Protein AF-I3TCR1-F1 (afdb_monomer_lite)

pLDDT: mean 87.8, std 12.51, range [44.31, 98.62]

Radius of gyration: 22.0 Å; chains: 1; bounding box: 57×37×64 Å

Structure (mmCIF, N/CA/C/O backbone):
data_AF-I3TCR1-F1
#
_entry.id   AF-I3TCR1-F1
#
loop_
_atom_site.group_PDB
_atom_site.id
_atom_site.type_symbol
_atom_site.label_atom_id
_atom_site.label_alt_id
_atom_site.label_comp_id
_atom_site.label_asym_id
_atom_site.label_entity_id
_atom_site.label_seq_id
_atom_site.pdbx_PDB_ins_code
_atom_site.Cartn_x
_atom_site.Cartn_y
_atom_site.Cartn_z
_atom_site.occupancy
_atom_site.B_iso_or_equiv
_atom_site.auth_seq_id
_atom_site.auth_comp_id
_atom_site.auth_asym_id
_atom_site.auth_atom_id
_atom_site.pdbx_PDB_model_num
ATOM 1 N N . MET A 1 1 ? 14.067 -5.800 -8.480 1.00 47.31 1 MET A N 1
ATOM 2 C CA . MET A 1 1 ? 13.156 -6.930 -8.171 1.00 47.31 1 MET A CA 1
ATOM 3 C C . MET A 1 1 ? 11.778 -6.572 -8.683 1.00 47.31 1 MET A C 1
ATOM 5 O O . MET A 1 1 ? 11.445 -5.397 -8.596 1.00 47.31 1 MET A O 1
ATOM 9 N N . PRO A 1 2 ? 10.993 -7.533 -9.181 1.00 56.38 2 PRO A N 1
ATOM 10 C CA . PRO A 1 2 ? 9.673 -7.235 -9.704 1.00 56.38 2 PRO A CA 1
ATOM 11 C C . PRO A 1 2 ? 8.694 -6.816 -8.597 1.00 56.38 2 PRO A C 1
ATOM 13 O O . PRO A 1 2 ? 8.803 -7.290 -7.465 1.00 56.38 2 PRO A O 1
ATOM 16 N N . PHE A 1 3 ? 7.724 -5.957 -8.927 1.00 67.19 3 PHE A N 1
ATOM 17 C CA . PHE A 1 3 ? 6.628 -5.531 -8.035 1.00 67.19 3 PHE A CA 1
ATOM 18 C C . PHE A 1 3 ? 7.055 -4.728 -6.790 1.00 67.19 3 PHE A C 1
ATOM 20 O O . PHE A 1 3 ? 6.602 -4.998 -5.673 1.00 67.19 3 PHE A O 1
ATOM 27 N N . THR A 1 4 ? 7.915 -3.721 -6.949 1.00 80.25 4 THR A N 1
ATOM 28 C CA . THR A 1 4 ? 8.381 -2.940 -5.791 1.00 80.25 4 THR A CA 1
ATOM 29 C C . THR A 1 4 ? 7.346 -1.930 -5.285 1.00 80.25 4 THR A C 1
ATOM 31 O O . THR A 1 4 ? 6.491 -1.424 -6.023 1.00 80.25 4 THR A O 1
ATOM 34 N N . THR A 1 5 ? 7.477 -1.548 -4.012 1.00 88.31 5 THR A N 1
ATOM 35 C CA . THR A 1 5 ? 6.725 -0.427 -3.429 1.00 88.31 5 THR A CA 1
ATOM 36 C C . THR A 1 5 ? 7.008 0.892 -4.162 1.00 88.31 5 THR A C 1
ATOM 38 O O . THR A 1 5 ? 6.125 1.749 -4.212 1.00 88.31 5 THR A O 1
ATOM 41 N N . TYR A 1 6 ? 8.177 1.042 -4.803 1.00 90.50 6 TYR A N 1
ATOM 42 C CA . TYR A 1 6 ? 8.519 2.213 -5.620 1.00 90.50 6 TYR A CA 1
ATOM 43 C C . TYR A 1 6 ? 7.604 2.346 -6.845 1.00 90.50 6 TYR A C 1
ATOM 45 O O . TYR A 1 6 ? 7.076 3.430 -7.115 1.00 90.50 6 TYR A O 1
ATOM 53 N N . HIS A 1 7 ? 7.323 1.244 -7.547 1.00 93.75 7 HIS A N 1
ATOM 54 C CA . HIS A 1 7 ? 6.389 1.241 -8.679 1.00 93.75 7 HIS A CA 1
ATOM 55 C C . HIS A 1 7 ? 4.969 1.607 -8.234 1.00 93.75 7 HIS A C 1
ATOM 57 O O . HIS A 1 7 ? 4.302 2.424 -8.869 1.00 93.75 7 HIS A O 1
ATOM 63 N N . LEU A 1 8 ? 4.511 1.074 -7.098 1.00 94.19 8 LEU A N 1
ATOM 64 C CA . LEU A 1 8 ? 3.196 1.424 -6.558 1.00 94.19 8 LEU A CA 1
ATOM 65 C C . LEU A 1 8 ? 3.120 2.910 -6.160 1.00 94.19 8 LEU A C 1
ATOM 67 O O . LEU A 1 8 ? 2.140 3.590 -6.474 1.00 94.19 8 LEU A O 1
ATOM 71 N N . ALA A 1 9 ? 4.155 3.424 -5.494 1.00 95.38 9 ALA A N 1
ATOM 72 C CA . ALA A 1 9 ? 4.222 4.812 -5.054 1.00 95.38 9 ALA A CA 1
ATOM 73 C C . ALA A 1 9 ? 4.275 5.799 -6.227 1.00 95.38 9 ALA A C 1
ATOM 75 O O . ALA A 1 9 ? 3.519 6.772 -6.230 1.00 95.38 9 ALA A O 1
ATOM 76 N N . SER A 1 10 ? 5.079 5.529 -7.260 1.00 96.56 10 SER A N 1
ATOM 77 C CA . SER A 1 10 ? 5.086 6.342 -8.486 1.00 96.56 10 SER A CA 1
ATOM 78 C C . SER A 1 10 ? 3.707 6.352 -9.159 1.00 96.56 10 SER A C 1
ATOM 80 O O . SER A 1 10 ? 3.205 7.413 -9.547 1.00 96.56 10 SER A O 1
ATOM 82 N N . GLY A 1 11 ? 3.034 5.196 -9.192 1.00 96.75 11 GLY A N 1
ATOM 83 C CA . GLY A 1 11 ? 1.661 5.065 -9.664 1.00 96.75 11 GLY A CA 1
ATOM 84 C C . GLY A 1 11 ? 0.676 5.941 -8.883 1.00 96.75 11 GLY A C 1
ATOM 85 O O . GLY A 1 11 ? -0.189 6.573 -9.488 1.00 96.75 11 GLY A O 1
ATOM 86 N N . PHE A 1 12 ? 0.816 6.061 -7.560 1.00 97.44 12 PHE A N 1
ATOM 87 C CA . PHE A 1 12 ? 0.016 7.008 -6.775 1.00 97.44 12 PHE A CA 1
ATOM 88 C C . PHE A 1 12 ? 0.375 8.465 -7.068 1.00 97.44 12 PHE A C 1
ATOM 90 O O . PHE A 1 12 ? -0.529 9.281 -7.269 1.00 97.44 12 PHE A O 1
ATOM 97 N N . LEU A 1 13 ? 1.669 8.786 -7.126 1.00 97.50 13 LEU A N 1
ATOM 98 C CA . LEU A 1 13 ? 2.169 10.142 -7.341 1.00 97.50 13 LEU A CA 1
ATOM 99 C C . LEU A 1 13 ? 1.651 10.737 -8.659 1.00 97.50 13 LEU A C 1
ATOM 101 O O . LEU A 1 13 ? 1.180 11.873 -8.686 1.00 97.50 13 LEU A O 1
ATOM 105 N N . VAL A 1 14 ? 1.675 9.949 -9.736 1.00 97.69 14 VAL A N 1
ATOM 106 C CA . VAL A 1 14 ? 1.203 10.361 -11.069 1.00 97.69 14 VAL A CA 1
ATOM 107 C C . VAL A 1 14 ? -0.296 10.109 -11.244 1.00 97.69 14 VAL A C 1
ATOM 109 O O . VAL A 1 14 ? -1.025 10.935 -11.802 1.00 97.69 14 VAL A O 1
ATOM 112 N N . GLY A 1 15 ? -0.792 8.974 -10.756 1.00 96.94 15 GLY A N 1
ATOM 113 C CA . GLY A 1 15 ? -2.164 8.535 -10.979 1.00 96.94 15 GLY A CA 1
ATOM 114 C C . GLY A 1 15 ? -3.205 9.353 -10.221 1.00 96.94 15 GLY A C 1
ATOM 115 O O . GLY A 1 15 ? -4.277 9.615 -10.767 1.00 96.94 15 GLY A O 1
ATOM 116 N N . LEU A 1 16 ? -2.922 9.810 -8.995 1.00 96.94 16 LEU A N 1
ATOM 117 C CA . LEU A 1 16 ? -3.894 10.573 -8.200 1.00 96.94 16 LEU A CA 1
ATOM 118 C C . LEU A 1 16 ? -4.256 11.932 -8.828 1.00 96.94 16 LEU A C 1
ATOM 120 O O . LEU A 1 16 ? -5.456 12.217 -8.930 1.00 96.94 16 LEU A O 1
ATOM 124 N N . PRO A 1 17 ? -3.304 12.755 -9.315 1.00 97.06 17 PRO A N 1
ATOM 125 C CA . PRO A 1 17 ? -3.624 13.946 -10.106 1.00 97.06 17 PRO A CA 1
ATOM 126 C C . PRO A 1 17 ? -4.416 13.632 -11.384 1.00 97.06 17 PRO A C 1
ATOM 128 O O . PRO A 1 17 ? -5.318 14.383 -11.764 1.00 97.06 17 PRO A O 1
ATOM 131 N N . LEU A 1 18 ? -4.122 12.500 -12.033 1.00 96.69 18 LEU A N 1
ATOM 132 C CA . LEU A 1 18 ? -4.739 12.098 -13.299 1.00 96.69 18 LEU A CA 1
ATOM 133 C C . LEU A 1 18 ? -6.050 11.318 -13.151 1.00 96.69 18 LEU A C 1
ATOM 135 O O . LEU A 1 18 ? -6.713 11.076 -14.159 1.00 96.69 18 LEU A O 1
ATOM 139 N N . ARG A 1 19 ? -6.488 10.976 -11.934 1.00 94.31 19 ARG A N 1
ATOM 140 C CA . ARG A 1 19 ? -7.614 10.057 -11.651 1.00 94.31 19 ARG A CA 1
ATOM 141 C C . ARG A 1 19 ? -8.957 10.397 -12.309 1.00 94.31 19 ARG A C 1
ATOM 143 O O . ARG A 1 19 ? -9.861 9.575 -12.335 1.00 94.31 19 ARG A O 1
ATOM 150 N N . ARG A 1 20 ? -9.134 11.624 -12.813 1.00 93.75 20 ARG A N 1
ATOM 151 C CA . ARG A 1 20 ? -10.327 12.014 -13.593 1.00 93.75 20 ARG A CA 1
ATOM 152 C C . ARG A 1 20 ? -10.286 11.499 -15.039 1.00 93.75 20 ARG A C 1
ATOM 154 O O . ARG A 1 20 ? -11.343 11.292 -15.637 1.00 93.75 20 ARG A O 1
ATOM 161 N N . ARG A 1 21 ? -9.080 11.321 -15.584 1.00 96.06 21 ARG A N 1
ATOM 162 C CA . ARG A 1 21 ? -8.775 10.964 -16.978 1.00 96.06 21 ARG A CA 1
ATOM 163 C C . ARG A 1 21 ? -8.323 9.513 -17.144 1.00 96.06 21 ARG A C 1
ATOM 165 O O . ARG A 1 21 ? -8.406 8.989 -18.246 1.00 96.06 21 ARG A O 1
ATOM 172 N N . VAL A 1 22 ? -7.868 8.870 -16.072 1.00 97.06 22 VAL A N 1
ATOM 173 C CA . VAL A 1 22 ? -7.401 7.477 -16.087 1.00 97.06 22 VAL A CA 1
ATOM 174 C C . VAL A 1 22 ? -8.190 6.631 -15.100 1.00 97.06 22 VAL A C 1
ATOM 176 O O . VAL A 1 22 ? -8.650 7.134 -14.074 1.00 97.06 22 VAL A O 1
ATOM 179 N N . HIS A 1 23 ? -8.319 5.339 -15.389 1.00 96.50 23 HIS A N 1
ATOM 180 C CA . HIS A 1 23 ? -8.780 4.367 -14.408 1.00 96.50 23 HIS A CA 1
ATOM 181 C C . HIS A 1 23 ? -7.607 4.035 -13.478 1.00 96.50 23 HIS A C 1
ATOM 183 O O . HIS A 1 23 ? -6.664 3.346 -13.873 1.00 96.50 23 HIS A O 1
ATOM 189 N N . LEU A 1 24 ? -7.640 4.579 -12.258 1.00 96.19 24 LEU A N 1
ATOM 190 C CA . LEU A 1 24 ? -6.516 4.513 -11.322 1.00 96.19 24 LEU A CA 1
ATOM 191 C C . LEU A 1 24 ? -6.079 3.071 -10.998 1.00 96.19 24 LEU A C 1
ATOM 193 O O . LEU A 1 24 ? -4.880 2.824 -11.071 1.00 96.19 24 LEU A O 1
ATOM 197 N N . PRO A 1 25 ? -6.972 2.095 -10.728 1.00 95.19 25 PRO A N 1
ATOM 198 C CA . PRO A 1 25 ? -6.544 0.712 -10.517 1.00 95.19 25 PRO A CA 1
ATOM 199 C C . PRO A 1 25 ? -5.776 0.122 -11.702 1.00 95.19 25 PRO A C 1
ATOM 201 O O . PRO A 1 25 ? -4.768 -0.543 -11.492 1.00 95.19 25 PRO A O 1
ATOM 204 N N . THR A 1 26 ? -6.203 0.392 -12.942 1.00 96.25 26 THR A N 1
ATOM 205 C CA . THR A 1 26 ? -5.481 -0.086 -14.133 1.00 96.25 26 THR A CA 1
ATOM 206 C C . THR A 1 26 ? -4.097 0.533 -14.225 1.00 96.25 26 THR A C 1
ATOM 208 O O . THR A 1 26 ? -3.155 -0.177 -14.551 1.00 96.25 26 THR A O 1
ATOM 211 N N . LEU A 1 27 ? -3.965 1.825 -13.906 1.00 97.75 27 LEU A N 1
ATOM 212 C CA . LEU A 1 27 ? -2.662 2.484 -13.853 1.00 97.75 27 LEU A CA 1
ATOM 213 C C . LEU A 1 27 ? -1.754 1.820 -12.820 1.00 97.75 27 LEU A C 1
ATOM 215 O O . LEU A 1 27 ? -0.650 1.427 -13.170 1.00 97.75 27 LEU A O 1
ATOM 219 N N . LEU A 1 28 ? -2.230 1.622 -11.587 1.00 96.12 28 LEU A N 1
ATOM 220 C CA . LEU A 1 28 ? -1.431 0.996 -10.528 1.00 96.12 28 LEU A CA 1
ATOM 221 C C . LEU A 1 28 ? -0.995 -0.426 -10.905 1.00 96.12 28 LEU A C 1
ATOM 223 O O . LEU A 1 28 ? 0.173 -0.765 -10.742 1.00 96.12 28 LEU A O 1
ATOM 227 N N . VAL A 1 29 ? -1.906 -1.241 -11.449 1.00 95.38 29 VAL A N 1
ATOM 228 C CA . VAL A 1 29 ? -1.586 -2.594 -11.939 1.00 95.38 29 VAL A CA 1
ATOM 229 C C . VAL A 1 29 ? -0.557 -2.529 -13.067 1.00 95.38 29 VAL A C 1
ATOM 231 O O . VAL A 1 29 ? 0.425 -3.262 -13.028 1.00 95.38 29 VAL A O 1
ATOM 234 N N . ALA A 1 30 ? -0.738 -1.639 -14.046 1.00 96.75 30 ALA A N 1
ATOM 235 C CA . ALA A 1 30 ? 0.163 -1.532 -15.188 1.00 96.75 30 ALA A CA 1
ATOM 236 C C . ALA A 1 30 ? 1.556 -1.000 -14.824 1.00 96.75 30 ALA A C 1
ATOM 238 O O . ALA A 1 30 ? 2.536 -1.424 -15.428 1.00 96.75 30 ALA A O 1
ATOM 239 N N . THR A 1 31 ? 1.658 -0.119 -13.825 1.00 96.62 31 THR A N 1
ATOM 240 C CA . THR A 1 31 ? 2.948 0.365 -13.313 1.00 96.62 31 THR A CA 1
ATOM 241 C C . THR A 1 31 ? 3.685 -0.690 -12.504 1.00 96.62 31 THR A C 1
ATOM 243 O O . THR A 1 31 ? 4.904 -0.651 -12.439 1.00 96.62 31 THR A O 1
ATOM 246 N N . THR A 1 32 ? 2.981 -1.629 -11.874 1.00 92.69 32 THR A N 1
ATOM 247 C CA . THR A 1 32 ? 3.606 -2.557 -10.921 1.00 92.69 32 THR A CA 1
ATOM 248 C C . THR A 1 32 ? 3.914 -3.921 -11.507 1.00 92.69 32 THR A C 1
ATOM 250 O O . THR A 1 32 ? 4.911 -4.507 -11.108 1.00 92.69 32 THR A O 1
ATOM 253 N N . ILE A 1 33 ? 3.058 -4.445 -12.394 1.00 91.00 33 ILE A N 1
ATOM 254 C CA . ILE A 1 33 ? 3.036 -5.881 -12.695 1.00 91.00 33 ILE A CA 1
ATOM 255 C C . ILE A 1 33 ? 3.529 -6.277 -14.093 1.00 91.00 33 ILE A C 1
ATOM 257 O O . ILE A 1 33 ? 4.451 -7.083 -14.191 1.00 91.00 33 ILE A O 1
ATOM 261 N N . PRO A 1 34 ? 2.893 -5.823 -15.188 1.00 92.12 34 PRO A N 1
ATOM 262 C CA . PRO A 1 34 ? 2.984 -6.511 -16.474 1.00 92.12 34 PRO A CA 1
ATOM 263 C C . PRO A 1 34 ? 4.362 -6.425 -17.130 1.00 92.12 34 PRO A C 1
ATOM 265 O O . PRO A 1 34 ? 4.763 -7.375 -17.797 1.00 92.12 34 PRO A O 1
ATOM 268 N N . VAL A 1 35 ? 5.074 -5.310 -16.952 1.00 91.31 35 VAL A N 1
ATOM 269 C CA . VAL A 1 35 ? 6.391 -5.082 -17.571 1.00 91.31 35 VAL A CA 1
ATOM 270 C C . VAL A 1 35 ? 7.452 -6.019 -16.980 1.00 91.31 35 VAL A C 1
ATOM 272 O O . VAL A 1 35 ? 8.316 -6.514 -17.697 1.00 91.31 35 VAL A O 1
ATOM 275 N N . ASP A 1 36 ? 7.297 -6.371 -15.707 1.00 92.19 36 ASP A N 1
ATOM 276 C CA . ASP A 1 36 ? 8.209 -7.223 -14.948 1.00 92.19 36 ASP A CA 1
ATOM 277 C C . ASP A 1 36 ? 7.921 -8.728 -15.048 1.00 92.19 36 ASP A C 1
ATOM 279 O O . ASP A 1 36 ? 8.662 -9.545 -14.496 1.00 92.19 36 ASP A O 1
ATOM 283 N N . LEU A 1 37 ? 6.862 -9.141 -15.755 1.00 87.56 37 LEU A N 1
ATOM 284 C CA . LEU A 1 37 ? 6.537 -10.565 -15.901 1.00 87.56 37 LEU A CA 1
ATOM 285 C C . LEU A 1 37 ? 7.679 -11.356 -16.560 1.00 87.56 37 LEU A C 1
ATOM 287 O O . LEU A 1 37 ? 7.891 -12.515 -16.207 1.00 87.56 37 LEU A O 1
ATOM 291 N N . GLY A 1 38 ? 8.436 -10.731 -17.470 1.00 85.19 38 GLY A N 1
ATOM 292 C CA . GLY A 1 38 ? 9.6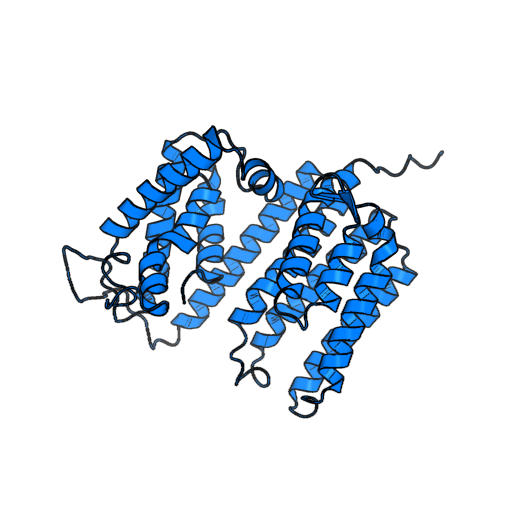44 -11.321 -18.055 1.00 85.19 38 GLY A CA 1
ATOM 293 C C . GLY A 1 38 ? 10.722 -11.587 -17.000 1.00 85.19 38 GLY A C 1
ATOM 294 O O . GLY A 1 38 ? 11.193 -12.717 -16.877 1.00 85.19 38 GLY A O 1
ATOM 295 N N . SER A 1 39 ? 11.030 -10.584 -16.174 1.00 85.00 39 SER A N 1
ATOM 296 C CA . SER A 1 39 ? 11.969 -10.679 -15.049 1.00 85.00 39 SER A CA 1
ATOM 297 C C . SER A 1 39 ? 11.574 -11.781 -14.059 1.00 85.00 39 SER A C 1
ATOM 299 O O . SER A 1 39 ? 12.424 -12.534 -13.587 1.00 85.00 39 SER A O 1
ATOM 301 N N . VAL A 1 40 ? 10.276 -11.926 -13.765 1.00 85.19 40 VAL A N 1
ATOM 302 C CA . VAL A 1 40 ? 9.755 -13.001 -12.902 1.00 85.19 40 VAL A CA 1
ATOM 303 C C . VAL A 1 40 ? 10.000 -14.376 -13.518 1.00 85.19 40 VAL A C 1
ATOM 305 O O . VAL A 1 40 ? 10.491 -15.272 -12.833 1.00 85.19 40 VAL A O 1
ATOM 308 N N . LEU A 1 41 ? 9.671 -14.560 -14.800 1.00 84.88 41 LEU A N 1
ATOM 309 C CA . LEU A 1 41 ? 9.871 -15.836 -15.490 1.00 84.88 41 LEU A CA 1
ATOM 310 C C . LEU A 1 41 ? 11.352 -16.220 -15.554 1.00 84.88 41 LEU A C 1
ATOM 312 O O . LEU A 1 41 ? 11.669 -17.394 -15.384 1.00 84.88 41 LEU A O 1
ATOM 316 N N . LEU A 1 42 ? 12.243 -15.244 -15.741 1.00 86.19 42 LEU A N 1
ATOM 317 C CA . LEU A 1 42 ? 13.690 -15.450 -15.706 1.00 86.19 42 LEU A CA 1
ATOM 318 C C . LEU A 1 42 ? 14.152 -15.961 -14.334 1.00 86.19 42 LEU A C 1
ATOM 320 O O . LEU A 1 42 ? 14.826 -16.983 -14.254 1.00 86.19 42 LEU A O 1
ATOM 324 N N . VAL A 1 43 ? 13.743 -15.300 -13.244 1.00 83.88 43 VAL A N 1
ATOM 325 C CA . VAL A 1 43 ? 14.108 -15.705 -11.870 1.00 83.88 43 VAL A CA 1
ATOM 326 C C . VAL A 1 43 ? 13.560 -17.091 -11.516 1.00 83.88 43 VAL A C 1
ATOM 328 O O . VAL A 1 43 ? 14.208 -17.847 -10.796 1.00 83.88 43 VAL A O 1
ATOM 331 N N . LEU A 1 44 ? 12.389 -17.456 -12.042 1.00 87.12 44 LEU A N 1
ATOM 332 C CA . LEU A 1 44 ? 11.801 -18.787 -11.864 1.00 87.12 44 LEU A CA 1
ATOM 333 C C . LEU A 1 44 ? 12.429 -19.865 -12.771 1.00 87.12 44 LEU A C 1
ATOM 335 O O . LEU A 1 44 ? 11.979 -21.010 -12.736 1.00 87.12 44 LEU A O 1
ATOM 339 N N . GLY A 1 45 ? 13.444 -19.524 -13.575 1.00 84.69 45 GLY A N 1
ATOM 340 C CA . GLY A 1 45 ? 14.117 -20.448 -14.494 1.00 84.69 45 GLY A CA 1
ATOM 341 C C . GLY A 1 45 ? 13.266 -20.853 -15.701 1.00 84.69 45 GLY A C 1
ATOM 342 O O . GLY A 1 45 ? 13.498 -21.897 -16.302 1.00 84.69 45 GLY A O 1
ATOM 343 N N . GLY A 1 46 ? 12.239 -20.067 -16.030 1.00 84.88 46 GLY A N 1
ATOM 344 C CA . GLY A 1 46 ? 11.312 -20.343 -17.127 1.00 84.88 46 GLY A CA 1
ATOM 345 C C . GLY A 1 46 ? 11.795 -19.861 -18.497 1.00 84.88 46 GLY A C 1
ATOM 346 O O . GLY A 1 46 ? 11.275 -20.328 -19.509 1.00 84.88 46 GLY A O 1
ATOM 347 N N . ILE A 1 47 ? 12.755 -18.933 -18.542 1.00 83.88 47 ILE A N 1
ATOM 348 C CA . ILE A 1 47 ? 13.347 -18.386 -19.771 1.00 83.88 47 ILE A CA 1
ATOM 349 C C . ILE A 1 47 ? 14.829 -18.061 -19.551 1.00 83.88 47 ILE A C 1
ATOM 351 O O . ILE A 1 47 ? 15.194 -17.634 -18.463 1.00 83.88 47 ILE A O 1
ATOM 355 N N . ASP A 1 48 ? 15.644 -18.170 -20.603 1.00 81.94 48 ASP A N 1
ATOM 356 C CA . ASP A 1 48 ? 17.020 -17.657 -20.641 1.00 81.94 48 ASP A CA 1
ATOM 357 C C . ASP A 1 48 ? 17.041 -16.352 -21.454 1.00 81.94 48 ASP A C 1
ATOM 359 O O . ASP A 1 48 ? 17.219 -16.351 -22.674 1.00 81.94 48 ASP A O 1
ATOM 363 N N . ALA A 1 49 ? 16.778 -15.226 -20.790 1.00 80.44 49 ALA A N 1
ATOM 364 C CA . ALA A 1 49 ? 16.683 -13.903 -21.413 1.00 80.44 49 ALA A CA 1
ATOM 365 C C . ALA A 1 49 ? 17.346 -12.816 -20.549 1.00 80.44 49 ALA A C 1
ATOM 367 O O . ALA A 1 49 ? 17.691 -13.050 -19.392 1.00 80.44 49 ALA A O 1
ATOM 368 N N . ARG A 1 50 ? 17.523 -11.606 -21.104 1.00 83.94 50 ARG A N 1
ATOM 369 C CA . ARG A 1 50 ? 17.944 -10.440 -20.305 1.00 83.94 50 ARG A CA 1
ATOM 370 C C . ARG A 1 50 ? 16.823 -10.061 -19.326 1.00 83.94 50 ARG A C 1
ATOM 372 O O . ARG A 1 50 ? 15.673 -10.047 -19.771 1.00 83.94 50 ARG A O 1
ATOM 379 N N . PRO A 1 51 ? 17.135 -9.713 -18.062 1.00 80.12 51 PRO A N 1
ATOM 380 C CA . PRO A 1 51 ? 16.130 -9.299 -17.085 1.00 80.12 51 PRO A CA 1
ATOM 381 C C . PRO A 1 51 ? 15.249 -8.155 -17.594 1.00 80.12 51 PRO A C 1
ATOM 383 O O . PRO A 1 51 ? 14.032 -8.309 -17.626 1.00 80.12 51 PRO A O 1
ATOM 386 N N . HIS A 1 52 ? 15.851 -7.071 -18.096 1.00 84.69 52 HIS A N 1
ATOM 387 C CA . HIS A 1 52 ? 15.120 -5.907 -18.611 1.00 84.69 52 HIS A CA 1
ATOM 388 C C . HIS A 1 52 ? 15.149 -5.836 -20.146 1.00 84.69 52 HIS A C 1
ATOM 390 O O . HIS A 1 52 ? 15.542 -4.832 -20.743 1.00 84.69 52 HIS A O 1
ATOM 396 N N . GLY A 1 53 ? 14.792 -6.951 -20.791 1.00 82.56 53 GLY A N 1
ATOM 397 C CA . GLY A 1 53 ? 14.764 -7.083 -22.249 1.00 82.56 53 GLY A CA 1
ATOM 398 C C . GLY A 1 53 ? 13.614 -6.319 -22.927 1.00 82.56 53 GLY A C 1
ATOM 399 O O . GLY A 1 53 ? 13.221 -5.229 -22.522 1.00 82.56 53 GLY A O 1
ATOM 400 N N . LEU A 1 54 ? 13.028 -6.920 -23.968 1.00 87.88 54 LEU A N 1
ATOM 401 C CA . LEU A 1 54 ? 12.043 -6.267 -24.847 1.00 87.88 54 LEU A CA 1
ATOM 402 C C . LEU A 1 54 ? 10.835 -5.647 -24.121 1.00 87.88 54 LEU A C 1
ATOM 404 O O . LEU A 1 54 ? 10.278 -4.662 -24.601 1.00 87.88 54 LEU A O 1
ATOM 408 N N . THR A 1 55 ? 10.402 -6.211 -22.990 1.00 91.75 55 THR A N 1
ATOM 409 C CA . THR A 1 55 ? 9.244 -5.724 -22.218 1.00 91.75 55 THR A CA 1
ATOM 410 C C . THR A 1 55 ? 9.454 -4.323 -21.655 1.00 91.75 55 THR A C 1
ATOM 412 O O . THR A 1 55 ? 8.483 -3.580 -21.510 1.00 91.75 55 THR A O 1
ATOM 415 N N . HIS A 1 56 ? 10.710 -3.941 -21.420 1.00 94.38 56 HIS A N 1
ATOM 416 C CA . HIS A 1 56 ? 11.121 -2.644 -20.887 1.00 94.38 56 HIS A CA 1
ATOM 417 C C . HIS A 1 56 ? 11.389 -1.596 -21.985 1.00 94.38 56 HIS A C 1
ATOM 419 O O . HIS A 1 56 ? 11.869 -0.502 -21.696 1.00 94.38 56 HIS A O 1
ATOM 425 N N . GLY A 1 57 ? 11.043 -1.888 -23.24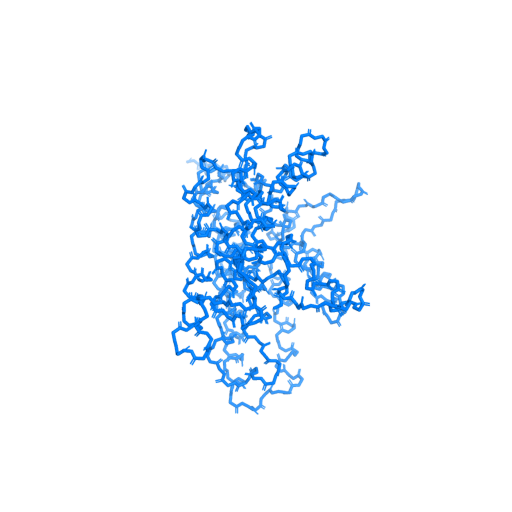6 1.00 95.38 57 GLY A N 1
ATOM 426 C CA . GLY A 1 57 ? 10.982 -0.907 -24.334 1.00 95.38 57 GLY A CA 1
ATOM 427 C C . GLY A 1 57 ? 9.643 -0.162 -24.359 1.00 95.38 57 GLY A C 1
ATOM 428 O O . GLY A 1 57 ? 8.587 -0.777 -24.209 1.00 95.38 57 GLY A O 1
ATOM 429 N N . PHE A 1 58 ? 9.639 1.154 -24.602 1.00 96.94 58 PHE A N 1
ATOM 430 C CA . PHE A 1 58 ? 8.427 1.986 -24.526 1.00 96.94 58 PHE A CA 1
ATOM 431 C C . PHE A 1 58 ? 7.274 1.491 -25.408 1.00 96.94 58 PHE A C 1
ATOM 433 O O . PHE A 1 58 ? 6.116 1.539 -24.994 1.00 96.94 58 PHE A O 1
ATOM 440 N N . VAL A 1 59 ? 7.571 1.002 -26.616 1.00 97.06 59 VAL A N 1
ATOM 441 C CA . VAL A 1 59 ? 6.544 0.491 -27.538 1.00 97.06 59 VAL A CA 1
ATOM 442 C C . VAL A 1 59 ? 5.896 -0.771 -26.979 1.00 97.06 59 VAL A C 1
ATOM 444 O O . VAL A 1 59 ? 4.670 -0.858 -26.908 1.00 97.06 59 VAL A O 1
ATOM 447 N N . VAL A 1 60 ? 6.709 -1.742 -26.561 1.00 95.94 60 VAL A N 1
ATOM 448 C CA . VAL A 1 60 ? 6.221 -3.019 -26.027 1.00 95.94 60 VAL A CA 1
ATOM 449 C C . VAL A 1 60 ? 5.505 -2.795 -24.697 1.00 95.94 60 VAL A C 1
ATOM 451 O O . VAL A 1 60 ? 4.403 -3.309 -24.515 1.00 95.94 60 VAL A O 1
ATOM 454 N N . ALA A 1 61 ? 6.050 -1.958 -23.814 1.00 96.75 61 ALA A N 1
ATOM 455 C CA . ALA A 1 61 ? 5.407 -1.567 -22.565 1.00 96.75 61 ALA A CA 1
ATOM 456 C C . ALA A 1 61 ? 4.041 -0.906 -22.809 1.00 96.75 61 ALA A C 1
ATOM 458 O O . ALA A 1 61 ? 3.064 -1.262 -22.153 1.00 96.75 61 ALA A O 1
ATOM 459 N N . ALA A 1 62 ? 3.915 -0.008 -23.793 1.00 98.12 62 ALA A N 1
ATOM 460 C CA . ALA A 1 62 ? 2.622 0.581 -24.147 1.00 98.12 62 ALA A CA 1
ATOM 461 C C . ALA A 1 62 ? 1.611 -0.481 -24.616 1.00 98.12 62 ALA A C 1
ATOM 463 O O . ALA A 1 62 ? 0.452 -0.450 -24.195 1.00 98.12 62 ALA A O 1
ATOM 464 N N . LEU A 1 63 ? 2.039 -1.450 -25.434 1.00 97.69 63 LEU A N 1
ATOM 465 C CA . LEU A 1 63 ? 1.193 -2.570 -25.865 1.00 97.69 63 LEU A CA 1
ATOM 466 C C . LEU A 1 63 ? 0.775 -3.464 -24.685 1.00 97.69 63 LEU A C 1
ATOM 468 O O . LEU A 1 63 ? -0.400 -3.821 -24.576 1.00 97.69 63 LEU A O 1
ATOM 472 N N . LEU A 1 64 ? 1.693 -3.767 -23.762 1.00 97.00 64 LEU A N 1
ATOM 473 C CA . LEU A 1 64 ? 1.386 -4.472 -22.511 1.00 97.00 64 LEU A CA 1
ATOM 474 C C . LEU A 1 64 ? 0.414 -3.673 -21.634 1.00 97.00 64 LEU A C 1
ATOM 476 O O . LEU A 1 64 ? -0.478 -4.251 -21.010 1.00 97.00 64 LEU A O 1
ATOM 480 N N . GLY A 1 65 ? 0.531 -2.346 -21.628 1.00 98.12 65 GLY A N 1
ATOM 481 C CA . GLY A 1 65 ? -0.407 -1.438 -20.979 1.00 98.12 65 GLY A CA 1
ATOM 482 C C . GLY A 1 65 ? -1.818 -1.539 -21.563 1.00 98.12 65 GLY A C 1
ATOM 483 O O . GLY A 1 65 ? -2.787 -1.665 -20.813 1.00 98.12 65 GLY A O 1
ATOM 484 N N . VAL A 1 66 ? -1.951 -1.562 -22.894 1.00 98.56 66 VAL A N 1
ATOM 485 C CA . VAL A 1 66 ? -3.237 -1.790 -23.583 1.00 98.56 66 VAL A CA 1
ATOM 486 C C . VAL A 1 66 ? -3.816 -3.160 -23.227 1.00 98.56 66 VAL A C 1
ATOM 488 O O . VAL A 1 66 ? -4.996 -3.257 -22.887 1.00 98.56 66 VAL A O 1
ATOM 491 N N . LEU A 1 67 ? -2.998 -4.215 -23.250 1.00 98.19 67 LEU A N 1
ATOM 492 C CA . LEU A 1 67 ? -3.435 -5.561 -22.875 1.00 98.19 67 LEU A CA 1
ATOM 493 C C . LEU A 1 67 ? -3.925 -5.606 -21.420 1.00 98.19 67 LEU A C 1
ATOM 495 O O . LEU A 1 67 ? -5.010 -6.116 -21.143 1.00 98.19 67 LEU A O 1
ATOM 499 N N . THR A 1 68 ? -3.169 -5.002 -20.502 1.00 97.38 68 THR A N 1
ATOM 500 C CA . THR A 1 68 ? -3.531 -4.886 -19.082 1.00 97.38 68 THR A CA 1
ATOM 501 C C . THR A 1 68 ? -4.856 -4.149 -18.911 1.00 97.38 68 THR A C 1
ATOM 503 O O . THR A 1 68 ? -5.715 -4.582 -18.145 1.00 97.38 68 THR A O 1
ATOM 506 N N . ALA A 1 69 ? -5.069 -3.067 -19.661 1.00 97.38 69 ALA A N 1
ATOM 507 C CA . ALA A 1 69 ? -6.323 -2.328 -19.650 1.00 97.38 69 ALA A CA 1
ATOM 508 C C . ALA A 1 69 ? -7.518 -3.179 -20.091 1.00 97.38 69 ALA A C 1
ATOM 510 O O . ALA A 1 69 ? -8.558 -3.134 -19.435 1.00 97.38 69 ALA A O 1
ATOM 511 N N . ILE A 1 70 ? -7.368 -3.979 -21.152 1.00 97.38 70 ILE A N 1
ATOM 512 C CA . ILE A 1 70 ? -8.411 -4.902 -21.620 1.00 97.38 70 ILE A CA 1
ATOM 513 C C . ILE A 1 70 ? -8.728 -5.939 -20.539 1.00 97.38 70 ILE A C 1
ATOM 515 O O . ILE A 1 70 ? -9.897 -6.132 -20.207 1.00 97.38 70 ILE A O 1
ATOM 519 N N . VAL A 1 71 ? -7.702 -6.568 -19.956 1.00 95.62 71 VAL A N 1
ATOM 520 C CA . VAL A 1 71 ? -7.878 -7.573 -18.897 1.00 95.62 71 VAL A CA 1
ATOM 521 C C . VAL A 1 71 ? -8.611 -6.967 -17.703 1.00 95.62 71 VAL A C 1
ATOM 523 O O . VAL A 1 71 ? -9.655 -7.481 -17.305 1.00 95.62 71 VAL A O 1
ATOM 526 N N . VAL A 1 72 ? -8.130 -5.843 -17.166 1.00 94.06 72 VAL A N 1
ATOM 527 C CA . VAL A 1 72 ? -8.752 -5.190 -16.003 1.00 94.06 72 VAL A CA 1
ATOM 528 C C . VAL A 1 72 ? -10.182 -4.738 -16.320 1.00 94.06 72 VAL A C 1
ATOM 530 O O . VAL A 1 72 ? -11.074 -4.939 -15.500 1.00 94.06 72 VAL A O 1
ATOM 533 N N . TYR A 1 73 ? -10.442 -4.215 -17.522 1.00 93.94 73 TYR A N 1
ATOM 534 C CA . TYR A 1 73 ? -11.792 -3.845 -17.954 1.00 93.94 73 TYR A CA 1
ATOM 535 C C . TYR A 1 73 ? -12.755 -5.043 -17.961 1.00 93.94 73 TYR A C 1
ATOM 537 O O . TYR A 1 73 ? -13.878 -4.947 -17.458 1.00 93.94 73 TYR A O 1
ATOM 545 N N . VAL A 1 74 ? -12.320 -6.192 -18.488 1.00 92.75 74 VAL A N 1
ATOM 546 C CA . VAL A 1 74 ? -13.117 -7.430 -18.500 1.00 92.75 74 VAL A CA 1
ATOM 547 C C . VAL A 1 74 ? -13.377 -7.922 -17.072 1.00 92.75 74 VAL A C 1
ATOM 549 O O . VAL A 1 74 ? -14.521 -8.236 -16.730 1.00 92.75 74 VAL A O 1
ATOM 552 N N . LEU A 1 75 ? -12.352 -7.939 -16.214 1.00 90.62 75 LEU A N 1
ATOM 553 C CA . LEU A 1 75 ? -12.488 -8.335 -14.808 1.00 90.62 75 LEU A CA 1
ATOM 554 C C . LEU A 1 75 ? -13.493 -7.440 -14.062 1.00 90.62 75 LEU A C 1
ATOM 556 O O . LEU A 1 75 ? -14.369 -7.945 -13.350 1.00 90.62 75 LEU A O 1
ATOM 560 N N . ASP A 1 76 ? -13.430 -6.126 -14.276 1.00 88.69 76 ASP A N 1
ATOM 561 C CA . ASP A 1 76 ? -14.326 -5.159 -13.640 1.00 88.69 76 ASP A CA 1
ATOM 562 C C . ASP A 1 76 ? -15.770 -5.280 -14.120 1.00 88.69 76 ASP A C 1
ATOM 564 O O . ASP A 1 76 ? -16.710 -5.198 -13.314 1.00 88.69 76 ASP A O 1
ATOM 568 N N . ARG A 1 77 ? -15.964 -5.476 -15.429 1.00 87.00 77 ARG A N 1
ATOM 569 C CA . ARG A 1 77 ? -17.296 -5.489 -16.034 1.00 87.00 77 ARG A CA 1
ATOM 570 C C . ARG A 1 77 ? -18.038 -6.791 -15.769 1.00 87.00 77 ARG A C 1
ATOM 572 O O . ARG A 1 77 ? -19.219 -6.749 -15.416 1.00 87.00 77 ARG A O 1
ATOM 579 N N . TYR A 1 78 ? -17.356 -7.922 -15.927 1.00 86.75 78 TYR A N 1
ATOM 580 C CA . TYR A 1 78 ? -18.000 -9.233 -15.931 1.00 86.75 78 TYR A CA 1
ATOM 581 C C . TYR A 1 78 ? -17.867 -9.961 -14.601 1.00 86.75 78 TYR A C 1
ATOM 583 O O . TYR A 1 78 ? -18.843 -10.544 -14.135 1.00 86.75 78 TYR A O 1
ATOM 591 N N . LEU A 1 79 ? -16.697 -9.899 -13.959 1.00 80.69 79 LEU A N 1
ATOM 592 C CA . LEU A 1 79 ? -16.458 -10.671 -12.740 1.00 80.69 79 LEU A CA 1
ATOM 593 C C . LEU A 1 79 ? -16.740 -9.863 -11.469 1.00 80.69 79 LEU A C 1
ATOM 595 O O . LEU A 1 79 ? -17.012 -10.446 -10.423 1.00 80.69 79 LEU A O 1
ATOM 599 N N . LYS A 1 80 ? -16.697 -8.523 -11.544 1.00 81.25 80 LYS A N 1
ATOM 600 C CA . LYS A 1 80 ? -16.931 -7.586 -10.423 1.00 81.25 80 LYS A CA 1
ATOM 601 C C . LYS A 1 80 ? -16.076 -7.878 -9.175 1.00 81.25 80 LYS A C 1
ATOM 603 O O . LYS A 1 80 ? -16.358 -7.325 -8.111 1.00 81.25 80 LYS A O 1
ATOM 608 N N . VAL A 1 81 ? -15.028 -8.699 -9.305 1.00 66.88 81 VAL A N 1
ATOM 609 C CA . VAL A 1 81 ? -14.234 -9.273 -8.199 1.00 66.88 81 VAL A CA 1
ATOM 610 C C . VAL A 1 81 ? -13.621 -8.174 -7.337 1.00 66.88 81 VAL A C 1
ATOM 612 O O . VAL A 1 81 ? -13.519 -8.309 -6.120 1.00 66.88 81 VAL A O 1
ATOM 615 N N . HIS A 1 82 ? -13.280 -7.045 -7.955 1.00 73.00 82 HIS A N 1
ATOM 616 C CA . HIS A 1 82 ? -12.515 -5.988 -7.309 1.00 73.00 82 HIS A CA 1
ATOM 617 C C . HIS A 1 82 ? -13.342 -4.745 -6.953 1.00 73.00 82 HIS A C 1
ATOM 619 O O . HIS A 1 82 ? -12.810 -3.842 -6.313 1.00 73.00 82 HIS A O 1
ATOM 625 N N . LYS A 1 83 ? -14.652 -4.686 -7.260 1.00 76.56 83 LYS A N 1
ATOM 626 C CA . LYS A 1 83 ? -15.470 -3.482 -6.981 1.00 76.56 83 LYS A CA 1
ATOM 627 C C . LYS A 1 83 ? -15.515 -3.139 -5.490 1.00 76.56 83 LYS A C 1
ATOM 629 O O . LYS A 1 83 ? -15.434 -1.967 -5.126 1.00 76.56 83 LYS A O 1
ATOM 634 N N . THR A 1 84 ? -15.618 -4.147 -4.624 1.00 76.56 84 THR A N 1
ATOM 635 C CA . THR A 1 84 ? -15.589 -3.952 -3.165 1.00 76.56 84 THR A CA 1
ATOM 636 C C . THR A 1 84 ? -14.237 -3.410 -2.711 1.00 76.56 84 THR A C 1
ATOM 638 O O . THR A 1 84 ? -14.193 -2.452 -1.942 1.00 76.56 84 THR A O 1
ATOM 641 N N . LEU A 1 85 ? -13.146 -3.970 -3.243 1.00 81.75 85 LEU A N 1
ATOM 642 C CA . LEU A 1 85 ? -11.780 -3.535 -2.967 1.00 81.75 85 LEU A CA 1
ATOM 643 C C . LEU A 1 85 ? -11.568 -2.084 -3.430 1.00 81.75 85 LEU A C 1
ATOM 645 O O . LEU A 1 85 ? -11.252 -1.220 -2.621 1.00 81.75 85 LEU A O 1
ATOM 649 N N . TYR A 1 86 ? -11.826 -1.762 -4.696 1.00 87.75 86 TYR A N 1
ATOM 650 C CA . TYR A 1 86 ? -11.585 -0.418 -5.228 1.00 87.75 86 TYR A CA 1
ATOM 651 C C . TYR A 1 86 ? -12.390 0.656 -4.503 1.00 87.75 86 TYR A C 1
ATOM 653 O O . TYR A 1 86 ? -11.861 1.727 -4.208 1.00 87.75 86 TYR A O 1
ATOM 661 N N . ARG A 1 87 ? -13.642 0.359 -4.137 1.00 84.31 87 ARG A N 1
ATOM 662 C CA . ARG A 1 87 ? -14.469 1.274 -3.341 1.00 84.31 87 ARG A CA 1
ATOM 663 C C . ARG A 1 87 ? -13.959 1.420 -1.918 1.00 84.31 87 ARG A C 1
ATOM 665 O O . ARG A 1 87 ? -14.004 2.530 -1.384 1.00 84.31 87 ARG A O 1
ATOM 672 N N . ALA A 1 88 ? -13.479 0.335 -1.307 1.00 84.50 88 ALA A N 1
ATOM 673 C CA . ALA A 1 88 ? -12.915 0.366 0.035 1.00 84.50 88 ALA A CA 1
ATOM 674 C C . ALA A 1 88 ? -11.701 1.305 0.125 1.00 84.50 88 ALA A C 1
ATOM 676 O O . ALA A 1 88 ? -11.596 2.056 1.096 1.00 84.50 88 ALA A O 1
ATOM 677 N N . PHE A 1 89 ? -10.872 1.315 -0.920 1.00 89.88 89 PHE A N 1
ATOM 678 C CA . PHE A 1 89 ? -9.658 2.129 -1.041 1.00 89.88 89 PHE A CA 1
ATOM 679 C C . PHE A 1 89 ? -9.848 3.448 -1.804 1.00 89.88 89 PHE A C 1
ATOM 681 O O . PHE A 1 89 ? -8.890 4.181 -2.023 1.00 89.88 89 PHE A O 1
ATOM 688 N N . TYR A 1 90 ? -11.083 3.781 -2.192 1.00 91.19 90 TYR A N 1
ATOM 689 C CA . TYR A 1 90 ? -11.415 4.995 -2.951 1.00 91.19 90 TYR A CA 1
ATOM 690 C C . TYR A 1 90 ? -10.649 5.137 -4.282 1.00 91.19 90 TYR A C 1
ATOM 692 O O . TYR A 1 90 ? -10.408 6.252 -4.745 1.00 91.19 90 TYR A O 1
ATOM 700 N N . LEU A 1 91 ? -10.287 4.012 -4.908 1.00 90.25 91 LEU A N 1
ATOM 701 C CA . LEU A 1 91 ? -9.482 3.979 -6.132 1.00 90.25 91 LEU A CA 1
ATOM 702 C C . LEU A 1 91 ? -10.322 4.174 -7.400 1.00 90.25 91 LEU A C 1
ATOM 704 O O . LEU A 1 91 ? -9.871 4.832 -8.331 1.00 90.25 91 LEU A O 1
ATOM 708 N N . ALA A 1 92 ? -11.538 3.626 -7.435 1.00 87.38 92 ALA A N 1
ATOM 709 C CA . ALA A 1 92 ? -12.442 3.718 -8.582 1.00 87.38 92 ALA A CA 1
ATOM 710 C C . ALA A 1 92 ? -13.913 3.682 -8.148 1.00 87.38 92 ALA A C 1
ATOM 712 O O . ALA A 1 92 ? -14.254 3.194 -7.064 1.00 87.38 92 ALA A O 1
ATOM 713 N N . GLN A 1 93 ? -14.788 4.203 -9.007 1.00 72.94 93 GLN A N 1
ATOM 714 C CA . GLN A 1 93 ? -16.241 4.192 -8.824 1.00 72.94 93 GLN A CA 1
ATOM 715 C C . GLN A 1 93 ? -16.886 2.945 -9.459 1.00 72.94 93 GLN A C 1
ATOM 717 O O . GLN A 1 93 ? -17.898 2.447 -8.942 1.00 72.94 93 GLN A O 1
ATOM 722 N N . GLY A 1 94 ? -16.228 2.360 -10.466 1.00 70.62 94 GLY A N 1
ATOM 723 C CA . GLY A 1 94 ? -16.519 1.044 -11.032 1.00 70.62 94 GLY A CA 1
ATOM 724 C C . GLY A 1 94 ? -17.431 1.049 -12.259 1.00 70.62 94 GLY A C 1
ATOM 725 O O . GLY A 1 94 ? -18.002 -0.004 -12.546 1.00 70.62 94 GLY A O 1
ATOM 726 N N . ASP A 1 95 ? -17.585 2.194 -12.929 1.00 77.19 95 ASP A N 1
ATOM 727 C CA . ASP A 1 95 ? -18.369 2.400 -14.162 1.00 77.19 95 ASP A CA 1
ATOM 728 C C . ASP A 1 95 ? -17.660 3.383 -15.124 1.00 77.19 95 ASP A C 1
ATOM 730 O O . ASP A 1 95 ? -18.279 4.155 -15.854 1.00 77.19 95 ASP A O 1
ATOM 734 N N . GLU A 1 96 ? -16.330 3.388 -15.098 1.00 88.88 96 GLU A N 1
ATOM 735 C CA . GLU A 1 96 ? -15.491 4.237 -15.929 1.00 88.88 96 GLU A CA 1
ATOM 736 C C . GLU A 1 96 ? -15.519 3.812 -17.410 1.00 88.88 96 GLU A C 1
ATOM 738 O O . GLU A 1 96 ? -15.666 2.641 -17.762 1.00 88.88 96 GLU A O 1
ATOM 743 N N . GLU A 1 97 ? -15.349 4.784 -18.307 1.00 94.50 97 GLU A N 1
ATOM 744 C CA . GLU A 1 97 ? -15.293 4.535 -19.749 1.00 94.50 97 GLU A CA 1
ATOM 745 C C . GLU A 1 97 ? -14.018 3.779 -20.156 1.00 94.50 97 GLU A C 1
ATOM 747 O O . GLU A 1 97 ? -12.938 4.033 -19.621 1.00 94.50 97 GLU A O 1
ATOM 752 N N . PHE A 1 98 ? -14.115 2.906 -21.166 1.00 96.12 98 PHE A N 1
ATOM 753 C CA . PHE A 1 98 ? -13.009 2.051 -21.624 1.00 96.12 98 PHE A CA 1
ATOM 754 C C . PHE A 1 98 ? -11.727 2.828 -21.972 1.00 96.12 98 PHE A C 1
ATOM 756 O O . PHE A 1 98 ? -10.625 2.386 -21.653 1.00 96.12 98 PHE A O 1
ATOM 763 N N . HIS A 1 99 ? -11.844 4.030 -22.544 1.00 97.38 99 HIS A N 1
ATOM 764 C CA . HIS A 1 99 ? -10.677 4.852 -22.877 1.00 97.38 99 HIS A CA 1
ATOM 765 C C . HIS A 1 99 ? -9.837 5.222 -21.636 1.00 97.38 99 HIS A C 1
ATOM 767 O O . HIS A 1 99 ? -8.620 5.365 -21.740 1.00 97.38 99 HIS A O 1
ATOM 773 N N . LYS A 1 100 ? -10.453 5.324 -20.447 1.00 97.31 100 LYS A N 1
ATOM 774 C CA . LYS A 1 100 ? -9.747 5.593 -19.184 1.00 97.31 100 LYS A CA 1
ATOM 775 C C . LYS A 1 100 ? -8.925 4.394 -18.725 1.00 97.31 100 LYS A C 1
ATOM 777 O O . LYS A 1 100 ? -7.864 4.590 -18.132 1.00 97.31 100 LYS A O 1
ATOM 782 N N . TYR A 1 101 ? -9.394 3.177 -19.004 1.00 97.50 101 TYR A N 1
ATOM 783 C CA . TYR A 1 101 ? -8.625 1.952 -18.780 1.00 97.50 101 TYR A CA 1
ATOM 784 C C . TYR A 1 101 ? -7.392 1.952 -19.676 1.00 97.50 101 TYR A C 1
ATOM 786 O O . TYR A 1 101 ? -6.287 1.802 -19.168 1.00 97.50 101 TYR A O 1
ATOM 794 N N . ILE A 1 102 ? -7.565 2.205 -20.978 1.00 98.50 102 ILE A N 1
ATOM 795 C CA . ILE A 1 102 ? -6.456 2.263 -21.944 1.00 98.50 102 ILE A CA 1
ATOM 796 C C . ILE A 1 102 ? -5.431 3.325 -21.540 1.00 98.50 102 ILE A C 1
ATOM 798 O O . ILE A 1 102 ? -4.244 3.023 -21.449 1.00 98.50 102 ILE A O 1
ATOM 802 N N . ALA A 1 103 ? -5.884 4.542 -21.221 1.00 98.38 103 ALA A N 1
ATOM 803 C CA . ALA A 1 103 ? -5.006 5.611 -20.757 1.00 98.38 103 ALA A CA 1
ATOM 804 C C . ALA A 1 103 ? -4.260 5.222 -19.471 1.00 98.38 103 ALA A C 1
ATOM 806 O O . ALA A 1 103 ? -3.055 5.432 -19.382 1.00 98.38 103 ALA A O 1
ATOM 807 N N . GLY A 1 104 ? -4.954 4.620 -18.498 1.00 98.06 104 GLY A N 1
ATOM 808 C CA . GLY A 1 104 ? -4.336 4.128 -17.267 1.00 98.06 104 GLY A CA 1
ATOM 809 C C . GLY A 1 104 ? -3.283 3.055 -17.533 1.00 98.06 104 GLY A C 1
ATOM 810 O O . GLY A 1 104 ? -2.178 3.157 -17.018 1.00 98.06 104 GLY A O 1
ATOM 811 N N . GLY A 1 105 ? -3.596 2.075 -18.380 1.00 98.38 105 GLY A N 1
ATOM 812 C CA . GLY A 1 105 ? -2.693 0.979 -18.718 1.00 98.38 105 GLY A CA 1
ATOM 813 C C . GLY A 1 105 ? -1.431 1.452 -19.433 1.00 98.38 105 GLY A C 1
ATOM 814 O O . GLY A 1 105 ? -0.328 1.107 -19.021 1.00 98.38 105 GLY A O 1
ATOM 815 N N . VAL A 1 106 ? -1.579 2.288 -20.465 1.00 98.62 106 VAL A N 1
ATOM 816 C CA . VAL A 1 106 ? -0.441 2.831 -21.223 1.00 98.62 106 VAL A CA 1
ATOM 817 C C . VAL A 1 106 ? 0.418 3.739 -20.347 1.00 98.62 106 VAL A C 1
ATOM 819 O O . VAL A 1 106 ? 1.621 3.523 -20.260 1.00 98.62 106 VAL A O 1
ATOM 822 N N . ILE A 1 107 ? -0.176 4.722 -19.659 1.00 98.56 107 ILE A N 1
ATOM 823 C CA . ILE A 1 107 ? 0.584 5.632 -18.784 1.00 98.56 107 ILE A CA 1
ATOM 824 C C . ILE A 1 107 ? 1.278 4.841 -17.677 1.00 98.56 107 ILE A C 1
ATOM 826 O O . ILE A 1 107 ? 2.434 5.117 -17.372 1.00 98.56 107 ILE A O 1
ATOM 830 N N . GLY A 1 108 ? 0.597 3.850 -17.101 1.00 98.19 108 GLY A N 1
ATOM 831 C CA . GLY A 1 108 ? 1.153 3.040 -16.031 1.00 98.19 108 GLY A CA 1
ATOM 832 C C . GLY A 1 108 ? 2.374 2.235 -16.473 1.00 98.19 108 GLY A C 1
ATOM 833 O O . GLY A 1 108 ? 3.408 2.310 -15.815 1.00 98.19 108 GLY A O 1
ATOM 834 N N . ALA A 1 109 ? 2.286 1.536 -17.607 1.00 98.06 109 ALA A N 1
ATOM 835 C CA . ALA A 1 109 ? 3.397 0.749 -18.141 1.00 98.06 109 ALA A CA 1
ATOM 836 C C . ALA A 1 109 ? 4.570 1.624 -18.617 1.00 98.06 109 ALA A C 1
ATOM 838 O O . ALA A 1 109 ? 5.728 1.274 -18.412 1.00 98.06 109 ALA A O 1
ATOM 839 N N . LEU A 1 110 ? 4.298 2.797 -19.200 1.00 98.12 110 LEU A N 1
ATOM 840 C CA . LEU A 1 110 ? 5.356 3.750 -19.547 1.00 98.12 110 LEU A CA 1
ATOM 841 C C . LEU A 1 110 ? 6.040 4.314 -18.296 1.00 98.12 110 LEU A C 1
ATOM 843 O O . LEU A 1 110 ? 7.259 4.446 -18.282 1.00 98.12 110 LEU A O 1
ATOM 847 N N . LEU A 1 111 ? 5.276 4.612 -17.239 1.00 97.56 111 LEU A N 1
ATOM 848 C CA . LEU A 1 111 ? 5.821 5.079 -15.964 1.00 97.56 111 LEU A CA 1
ATOM 849 C C . LEU A 1 111 ? 6.750 4.040 -15.327 1.00 97.56 111 LEU A C 1
ATOM 851 O O . LEU A 1 111 ? 7.765 4.425 -14.761 1.00 97.56 111 LEU A O 1
ATOM 855 N N . HIS A 1 112 ? 6.439 2.749 -15.467 1.00 96.50 112 HIS A N 1
ATOM 856 C CA . HIS A 1 112 ? 7.329 1.667 -15.050 1.00 96.50 112 HIS A CA 1
ATOM 857 C C . HIS A 1 112 ? 8.684 1.747 -15.766 1.00 96.50 112 HIS A C 1
ATOM 859 O O . HIS A 1 112 ? 9.717 1.810 -15.114 1.00 96.50 112 HIS A O 1
ATOM 865 N N . VAL A 1 113 ? 8.684 1.837 -17.102 1.00 96.50 113 VAL A N 1
ATOM 866 C CA . VAL A 1 113 ? 9.927 1.957 -17.887 1.00 96.50 113 VAL A CA 1
ATOM 867 C C . VAL A 1 113 ? 10.703 3.224 -17.526 1.00 96.50 113 VAL A C 1
ATOM 869 O O . VAL A 1 113 ? 11.919 3.171 -17.376 1.00 96.50 113 VAL A O 1
ATOM 872 N N . VAL A 1 114 ? 10.020 4.361 -17.354 1.00 96.12 114 VAL A N 1
ATOM 873 C CA . VAL A 1 114 ? 10.656 5.618 -16.919 1.00 96.12 114 VAL A CA 1
ATOM 874 C C . VAL A 1 114 ? 11.289 5.475 -15.536 1.00 96.12 114 VAL A C 1
ATOM 876 O O . VAL A 1 114 ? 12.335 6.070 -15.294 1.00 96.12 114 VAL A O 1
ATOM 879 N N . LEU A 1 115 ? 10.662 4.713 -14.638 1.00 94.44 115 LEU A N 1
ATOM 880 C CA . LEU A 1 115 ? 11.189 4.473 -13.303 1.00 94.44 115 LEU A CA 1
ATOM 881 C C . LEU A 1 115 ? 12.363 3.495 -13.319 1.00 94.44 115 LEU A C 1
ATOM 883 O O . LEU A 1 115 ? 13.251 3.643 -12.502 1.00 94.44 115 LEU A O 1
ATOM 887 N N . ASP A 1 116 ? 12.426 2.537 -14.229 1.00 93.62 116 ASP A N 1
ATOM 888 C CA . ASP A 1 116 ? 13.514 1.552 -14.229 1.00 93.62 116 ASP A CA 1
ATOM 889 C C . ASP A 1 116 ? 14.729 2.017 -15.048 1.00 93.62 116 ASP A C 1
ATOM 891 O O . ASP A 1 116 ? 15.872 1.717 -14.698 1.00 93.62 116 ASP A O 1
ATOM 895 N N . ALA A 1 117 ? 14.514 2.810 -16.104 1.00 94.56 117 ALA A N 1
ATOM 896 C CA . ALA A 1 117 ? 15.574 3.206 -17.032 1.00 94.56 117 ALA A CA 1
ATOM 897 C C . ALA A 1 117 ? 16.766 3.924 -16.368 1.00 94.56 117 ALA A C 1
ATOM 899 O O . ALA A 1 117 ? 17.895 3.680 -16.782 1.00 94.56 117 ALA A O 1
ATOM 900 N N . PRO A 1 118 ? 16.607 4.757 -15.326 1.00 93.94 118 PRO A N 1
ATOM 901 C CA . PRO A 1 118 ? 17.762 5.340 -14.652 1.00 93.94 118 PRO A CA 1
ATOM 902 C C . PRO A 1 118 ? 18.646 4.343 -13.896 1.00 93.94 118 PRO A C 1
ATOM 904 O O . PRO A 1 118 ? 19.815 4.650 -13.669 1.00 93.94 118 PRO A O 1
ATOM 907 N N . LEU A 1 119 ? 18.126 3.171 -13.515 1.00 90.69 119 LEU A N 1
ATOM 908 C CA . LEU A 1 119 ? 18.822 2.204 -12.659 1.00 90.69 119 LEU A CA 1
ATOM 909 C C . LEU A 1 119 ? 19.600 1.142 -13.428 1.00 90.69 119 LEU A C 1
ATOM 911 O O . LEU A 1 119 ? 20.646 0.699 -12.957 1.00 90.69 119 LEU A O 1
ATOM 915 N N . TYR A 1 120 ? 19.071 0.697 -14.563 1.00 90.88 120 TYR A N 1
ATOM 916 C CA . TYR A 1 120 ? 19.489 -0.566 -15.159 1.00 90.88 120 TYR A CA 1
ATOM 917 C C . TYR A 1 120 ? 20.255 -0.373 -16.464 1.00 90.88 120 TYR A C 1
ATOM 919 O O . TYR A 1 120 ? 19.731 0.126 -17.459 1.00 90.88 120 TYR A O 1
ATOM 927 N N . GLU A 1 121 ? 21.514 -0.808 -16.472 1.00 91.06 121 GLU A N 1
ATOM 928 C CA . GLU A 1 121 ? 22.396 -0.717 -17.642 1.00 91.06 121 GLU A CA 1
ATOM 929 C C . GLU A 1 121 ? 21.942 -1.624 -18.792 1.00 91.06 121 GLU A C 1
ATOM 931 O O . GLU A 1 121 ? 22.178 -1.314 -19.957 1.00 91.06 121 GLU A O 1
ATOM 936 N N . ASP A 1 122 ? 21.271 -2.734 -18.474 1.00 90.50 122 ASP A N 1
ATOM 937 C CA . ASP A 1 122 ? 20.817 -3.734 -19.441 1.00 90.50 122 ASP A CA 1
ATOM 938 C C . ASP A 1 122 ? 19.504 -3.364 -20.148 1.00 90.50 122 ASP A C 1
ATOM 940 O O . ASP A 1 122 ? 19.126 -4.035 -21.113 1.00 90.50 122 ASP A O 1
ATOM 944 N N . MET A 1 123 ? 18.837 -2.287 -19.719 1.00 93.44 123 MET A N 1
ATOM 945 C CA . MET A 1 123 ? 17.633 -1.775 -20.373 1.00 93.44 123 MET A CA 1
ATOM 946 C C . MET A 1 123 ? 17.925 -1.192 -21.755 1.00 93.44 123 MET A C 1
ATOM 948 O O . MET A 1 123 ? 18.985 -0.640 -22.036 1.00 93.44 123 MET A O 1
ATOM 952 N N . SER A 1 124 ? 16.941 -1.255 -22.649 1.00 93.94 124 SER A N 1
ATOM 953 C CA . SER A 1 124 ? 16.983 -0.555 -23.939 1.00 93.94 124 SER A CA 1
ATOM 954 C C . SER A 1 124 ? 15.616 0.066 -24.244 1.00 93.94 124 SER A C 1
ATOM 956 O O . SER A 1 124 ? 14.837 -0.484 -25.022 1.00 93.94 124 SER A O 1
ATOM 958 N N . PRO A 1 125 ? 15.292 1.230 -23.639 1.00 95.81 125 PRO A N 1
ATOM 959 C CA . PRO A 1 125 ? 13.939 1.804 -23.665 1.00 95.81 125 PRO A CA 1
ATOM 960 C C . PRO A 1 125 ? 13.398 2.126 -25.066 1.00 95.81 125 PRO A C 1
ATOM 962 O O . PRO A 1 125 ? 12.187 2.243 -25.255 1.00 95.81 125 PRO A O 1
ATOM 965 N N . PHE A 1 126 ? 14.283 2.265 -26.055 1.00 95.62 126 PHE A N 1
ATOM 966 C CA . PHE A 1 126 ? 13.947 2.570 -27.447 1.00 95.62 126 PHE A CA 1
ATOM 967 C C . PHE A 1 126 ? 13.943 1.345 -28.373 1.00 95.62 126 PHE A C 1
ATOM 969 O O . PHE A 1 126 ? 13.837 1.500 -29.594 1.00 95.62 126 PHE A O 1
ATOM 976 N N . GLU A 1 127 ? 14.011 0.127 -27.831 1.00 91.25 127 GLU A N 1
ATOM 977 C CA . GLU A 1 127 ? 13.757 -1.075 -28.623 1.00 91.25 127 GLU A CA 1
ATOM 978 C C . GLU A 1 127 ? 12.328 -1.074 -29.206 1.00 91.25 127 GLU A C 1
ATOM 980 O O . GLU A 1 127 ? 11.384 -0.602 -28.560 1.00 91.25 127 GLU A O 1
ATOM 985 N N . PRO A 1 128 ? 12.139 -1.585 -30.441 1.00 89.81 128 PRO A N 1
ATOM 986 C CA . PRO A 1 128 ? 13.124 -2.262 -31.299 1.00 89.81 128 PRO A CA 1
ATOM 987 C C . PRO A 1 128 ? 13.905 -1.325 -32.245 1.00 89.81 128 PRO A C 1
ATOM 989 O O . PRO A 1 128 ? 14.588 -1.803 -33.146 1.00 89.81 128 PRO A O 1
ATOM 992 N N . PHE A 1 129 ? 13.779 -0.003 -32.108 1.00 91.69 129 PHE A N 1
ATOM 993 C CA . PHE A 1 129 ? 14.389 0.950 -33.046 1.00 91.69 129 PHE A CA 1
ATOM 994 C C . PHE A 1 129 ? 15.864 1.222 -32.745 1.00 91.69 129 PHE A C 1
ATOM 996 O O . PHE A 1 129 ? 16.653 1.428 -33.664 1.00 91.69 129 PHE A O 1
ATOM 1003 N N . VAL A 1 130 ? 16.227 1.227 -31.461 1.00 90.06 130 VAL A N 1
ATOM 1004 C CA . VAL A 1 130 ? 17.604 1.375 -30.981 1.00 90.06 130 VAL A CA 1
ATOM 1005 C C . VAL A 1 130 ? 17.847 0.311 -29.919 1.00 90.06 130 VAL A C 1
ATOM 1007 O O . VAL A 1 130 ? 17.187 0.314 -28.882 1.00 90.06 130 VAL A O 1
ATOM 1010 N N . SER A 1 131 ? 18.784 -0.597 -30.184 1.00 87.50 131 SER A N 1
ATOM 1011 C CA . SER A 1 131 ? 19.097 -1.727 -29.303 1.00 87.50 131 SER A CA 1
ATOM 1012 C C . SER A 1 131 ? 20.399 -1.521 -28.540 1.00 87.50 131 SER A C 1
ATOM 1014 O O . SER A 1 131 ? 21.368 -0.991 -29.084 1.00 87.50 131 SER A O 1
ATOM 1016 N N . GLY A 1 132 ? 20.438 -2.004 -27.297 1.00 87.00 132 GLY A N 1
ATOM 1017 C CA . GLY A 1 132 ? 21.648 -2.065 -26.474 1.00 87.00 132 GLY A CA 1
ATOM 1018 C C . GLY A 1 132 ? 22.125 -0.724 -25.915 1.00 87.00 132 GLY A C 1
ATOM 1019 O O . GLY A 1 132 ? 23.266 -0.639 -25.470 1.00 87.00 132 GLY A O 1
ATOM 1020 N N . VAL A 1 133 ? 21.289 0.318 -25.957 1.00 90.69 133 VAL A N 1
ATOM 1021 C CA . VAL A 1 133 ? 21.626 1.649 -25.440 1.00 90.69 133 VAL A CA 1
ATOM 1022 C C . VAL A 1 133 ? 20.524 2.135 -24.507 1.00 90.69 133 VAL A C 1
ATOM 1024 O O . VAL A 1 133 ? 19.368 2.273 -24.917 1.00 90.69 133 VAL A O 1
ATOM 1027 N N . ASN A 1 134 ? 20.910 2.473 -23.277 1.00 94.69 134 ASN A N 1
ATOM 1028 C CA . ASN A 1 134 ? 20.061 3.164 -22.318 1.00 94.69 134 ASN A CA 1
ATOM 1029 C C . ASN A 1 134 ? 20.519 4.621 -22.135 1.00 94.69 134 ASN A C 1
ATOM 1031 O O . ASN A 1 134 ? 21.461 4.882 -21.387 1.00 94.69 134 ASN A O 1
ATOM 1035 N N . PRO A 1 135 ? 19.869 5.598 -22.788 1.00 93.25 135 PRO A N 1
ATOM 1036 C CA . PRO A 1 135 ? 20.269 6.999 -22.675 1.00 93.25 135 PRO A CA 1
ATOM 1037 C C . PRO A 1 135 ? 19.819 7.658 -21.366 1.00 93.25 135 PRO A C 1
ATOM 1039 O O . PRO A 1 135 ? 20.201 8.797 -21.109 1.00 93.25 135 PRO A O 1
ATOM 1042 N N . PHE A 1 136 ? 18.996 6.985 -20.557 1.00 94.06 136 PHE A N 1
ATOM 1043 C CA . PHE A 1 136 ? 18.517 7.509 -19.277 1.00 94.06 136 PHE A CA 1
ATOM 1044 C C . PHE A 1 136 ? 19.327 7.007 -18.092 1.00 94.06 136 PHE A C 1
ATOM 1046 O O . PHE A 1 136 ? 18.985 7.352 -16.968 1.00 94.06 136 PHE A O 1
ATOM 1053 N N . LEU A 1 137 ? 20.363 6.200 -18.329 1.00 92.94 137 LEU A N 1
ATOM 1054 C CA . LEU A 1 137 ? 21.141 5.582 -17.273 1.00 92.94 137 LEU A CA 1
ATOM 1055 C C . LEU A 1 137 ? 21.773 6.644 -16.361 1.00 92.94 137 LEU A C 1
ATOM 1057 O O . LEU A 1 137 ? 22.568 7.472 -16.804 1.00 92.94 137 LEU A O 1
ATOM 1061 N N . LEU A 1 138 ? 21.420 6.590 -15.078 1.00 90.56 138 LEU A N 1
ATOM 1062 C CA . LEU A 1 138 ? 21.986 7.411 -14.004 1.00 90.56 138 LEU A CA 1
ATOM 1063 C C . LEU A 1 138 ? 22.629 6.541 -12.911 1.00 90.56 138 LEU A C 1
ATOM 1065 O O . LEU A 1 138 ? 23.041 7.076 -11.876 1.00 90.56 138 LEU A O 1
ATOM 1069 N N . SER A 1 139 ? 22.714 5.221 -13.125 1.00 79.44 139 SER A N 1
ATOM 1070 C CA . SER A 1 139 ? 23.314 4.270 -12.191 1.00 79.44 139 SER A CA 1
ATOM 1071 C C . SER A 1 139 ? 24.725 4.723 -11.799 1.00 79.44 139 SER A C 1
ATOM 1073 O O . SER A 1 139 ? 25.498 5.237 -12.607 1.00 79.44 139 SER A O 1
ATOM 1075 N N . GLY A 1 140 ? 25.045 4.620 -10.508 1.00 72.56 140 GLY A N 1
ATOM 1076 C CA . GLY A 1 140 ? 26.324 5.092 -9.964 1.00 72.56 140 GLY A CA 1
ATOM 1077 C C . GLY A 1 140 ? 26.394 6.595 -9.657 1.00 72.56 140 GLY A C 1
ATOM 1078 O O . GLY A 1 140 ? 27.391 7.046 -9.093 1.00 72.56 140 GLY A O 1
ATOM 1079 N N . THR A 1 141 ? 25.350 7.383 -9.944 1.00 81.75 141 THR A N 1
ATOM 1080 C CA . THR A 1 141 ? 25.260 8.765 -9.443 1.00 81.75 141 THR A CA 1
ATOM 1081 C C . THR A 1 141 ? 2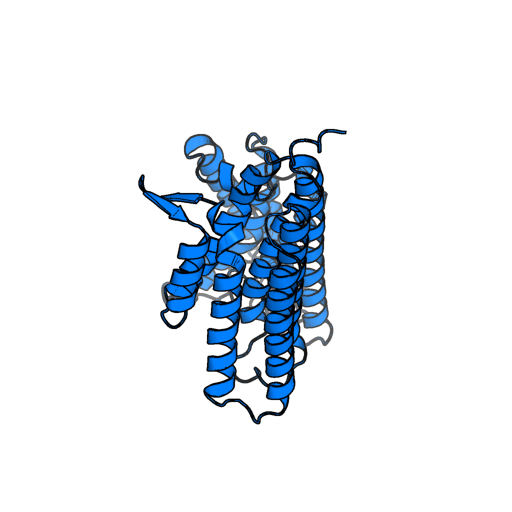4.738 8.804 -8.004 1.00 81.75 141 THR A C 1
ATOM 1083 O O . THR A 1 141 ? 23.792 8.097 -7.651 1.00 81.75 141 THR A O 1
ATOM 1086 N N . GLN A 1 142 ? 25.284 9.707 -7.180 1.00 83.31 142 GLN A N 1
ATOM 1087 C CA . GLN A 1 142 ? 24.827 9.936 -5.795 1.00 83.31 142 GLN A CA 1
ATOM 1088 C C . GLN A 1 142 ? 23.368 10.429 -5.696 1.00 83.31 142 GLN A C 1
ATOM 1090 O O . GLN A 1 142 ? 22.798 10.459 -4.611 1.00 83.31 142 GLN A O 1
ATOM 1095 N N . LEU A 1 143 ? 22.758 10.828 -6.818 1.00 82.25 143 LEU A N 1
ATOM 1096 C CA . LEU A 1 143 ? 21.390 11.350 -6.878 1.00 82.25 143 LEU A CA 1
ATOM 1097 C C . LEU A 1 143 ? 20.328 10.266 -7.057 1.00 82.25 143 LEU A C 1
ATOM 1099 O O . LEU A 1 143 ? 19.156 10.545 -6.829 1.00 82.25 143 LEU A O 1
ATOM 1103 N N . THR A 1 144 ? 20.714 9.054 -7.457 1.00 83.12 144 THR A N 1
ATOM 1104 C CA . THR A 1 144 ? 19.755 8.008 -7.817 1.00 83.12 144 THR A CA 1
ATOM 1105 C C . THR A 1 144 ? 18.892 7.622 -6.618 1.00 83.12 144 THR A C 1
ATOM 1107 O O . THR A 1 144 ? 17.705 7.914 -6.629 1.00 83.12 144 THR A O 1
ATOM 1110 N N . LEU A 1 145 ? 19.464 7.068 -5.545 1.00 83.69 145 LEU A N 1
ATOM 1111 C CA . LEU A 1 145 ? 18.687 6.597 -4.386 1.00 83.69 145 LEU A CA 1
ATOM 1112 C C . LEU A 1 145 ? 17.775 7.682 -3.769 1.00 83.69 145 LEU A C 1
ATOM 1114 O O . LEU A 1 145 ? 16.572 7.430 -3.660 1.00 83.69 145 LEU A O 1
ATOM 1118 N N . PRO A 1 146 ? 18.251 8.922 -3.504 1.00 86.38 146 PRO A N 1
ATOM 1119 C CA . PRO A 1 146 ? 17.391 9.978 -2.965 1.00 86.38 146 PRO A CA 1
ATOM 1120 C C . PRO A 1 146 ? 16.172 10.312 -3.834 1.00 86.38 146 PRO A C 1
ATOM 1122 O O . PRO A 1 146 ? 15.123 10.687 -3.309 1.00 86.38 146 PRO A O 1
ATOM 1125 N N . LEU A 1 147 ? 16.281 10.194 -5.163 1.00 87.62 147 LEU A N 1
ATOM 1126 C CA . LEU A 1 147 ? 15.152 10.432 -6.064 1.00 87.62 147 LEU A CA 1
ATOM 1127 C C . LEU A 1 147 ? 14.085 9.339 -5.938 1.00 87.62 147 LEU A C 1
ATOM 1129 O O . LEU A 1 147 ? 12.895 9.657 -5.934 1.00 87.62 147 LEU A O 1
ATOM 1133 N N . TYR A 1 148 ? 14.483 8.073 -5.800 1.00 89.50 148 TYR A N 1
ATOM 1134 C CA . TYR A 1 148 ? 13.534 6.966 -5.630 1.00 89.50 148 TYR A CA 1
ATOM 1135 C C . TYR A 1 148 ? 12.844 7.046 -4.278 1.00 89.50 148 TYR A C 1
ATOM 1137 O O . TYR A 1 148 ? 11.627 6.880 -4.210 1.00 89.50 148 TYR A O 1
ATOM 1145 N N . ASP A 1 149 ? 13.580 7.389 -3.226 1.00 88.38 149 ASP A N 1
ATOM 1146 C CA . ASP A 1 149 ? 13.007 7.605 -1.901 1.00 88.38 149 ASP A CA 1
ATOM 1147 C C . ASP A 1 149 ? 12.042 8.787 -1.891 1.00 88.38 149 ASP A C 1
ATOM 1149 O O . ASP A 1 149 ? 10.942 8.695 -1.341 1.00 88.38 149 ASP A O 1
ATOM 1153 N N . LEU A 1 150 ? 12.383 9.881 -2.579 1.00 91.50 150 LEU A N 1
ATOM 1154 C CA . LEU A 1 150 ? 11.462 10.997 -2.762 1.00 91.50 150 LEU A CA 1
ATOM 1155 C C . LEU A 1 150 ? 10.171 10.542 -3.458 1.00 91.50 150 LEU A C 1
ATOM 1157 O O . LEU A 1 150 ? 9.084 10.886 -2.994 1.00 91.50 150 LEU A O 1
ATOM 1161 N N . VAL A 1 151 ? 10.264 9.759 -4.537 1.00 93.88 151 VAL A N 1
ATOM 1162 C CA . VAL A 1 151 ? 9.093 9.213 -5.248 1.00 93.88 151 VAL A CA 1
ATOM 1163 C C . VAL A 1 151 ? 8.282 8.279 -4.348 1.00 93.88 151 VAL A C 1
ATOM 1165 O O . VAL A 1 151 ? 7.052 8.388 -4.309 1.00 93.88 151 VAL A O 1
ATOM 1168 N N . LEU A 1 152 ? 8.951 7.404 -3.595 1.00 93.38 152 LEU A N 1
ATOM 1169 C CA . LEU A 1 152 ? 8.345 6.473 -2.648 1.00 93.38 152 LEU A CA 1
ATOM 1170 C C . LEU A 1 152 ? 7.531 7.221 -1.592 1.00 93.38 152 LEU A C 1
ATOM 1172 O O . LEU A 1 152 ? 6.318 7.022 -1.469 1.00 93.38 152 LEU A O 1
ATOM 1176 N N . TYR A 1 153 ? 8.180 8.120 -0.856 1.00 93.62 153 TYR A N 1
ATOM 1177 C CA . TYR A 1 153 ? 7.547 8.839 0.241 1.00 93.62 153 TYR A CA 1
ATOM 1178 C C . TYR A 1 153 ? 6.493 9.828 -0.257 1.00 93.62 153 TYR A C 1
ATOM 1180 O O . TYR A 1 153 ? 5.406 9.891 0.321 1.00 93.62 153 TYR A O 1
ATOM 1188 N N . ALA A 1 154 ? 6.744 10.553 -1.353 1.00 96.44 154 ALA A N 1
ATOM 1189 C CA . ALA A 1 154 ? 5.764 11.479 -1.920 1.00 96.44 154 ALA A CA 1
ATOM 1190 C C . ALA A 1 154 ? 4.521 10.748 -2.444 1.00 96.44 154 ALA A C 1
ATOM 1192 O O . ALA A 1 154 ? 3.398 11.187 -2.187 1.00 96.44 154 ALA A O 1
ATOM 1193 N N . GLY A 1 155 ? 4.700 9.621 -3.137 1.00 96.94 155 GLY A N 1
ATOM 1194 C CA . GLY A 1 155 ? 3.603 8.809 -3.658 1.00 96.94 155 GLY A CA 1
ATOM 1195 C C . GLY A 1 155 ? 2.729 8.212 -2.557 1.00 96.94 155 GLY A C 1
ATOM 1196 O O . GLY A 1 155 ? 1.502 8.348 -2.590 1.00 96.94 155 GLY A O 1
ATOM 1197 N N . LEU A 1 156 ? 3.354 7.611 -1.539 1.00 95.88 156 LEU A N 1
ATOM 1198 C CA . LEU A 1 156 ? 2.640 7.062 -0.385 1.00 95.88 156 LEU A CA 1
ATOM 1199 C C . LEU A 1 156 ? 1.927 8.157 0.414 1.00 95.88 156 LEU A C 1
ATOM 1201 O O . LEU A 1 156 ? 0.750 8.002 0.741 1.00 95.88 156 LEU A O 1
ATOM 1205 N N . LEU A 1 157 ? 2.587 9.288 0.680 1.00 96.69 157 LEU A N 1
ATOM 1206 C CA . LEU A 1 157 ? 1.978 10.414 1.390 1.00 96.69 157 LEU A CA 1
ATOM 1207 C C . LEU A 1 157 ? 0.784 10.989 0.620 1.00 96.69 157 LEU A C 1
ATOM 1209 O O . LEU A 1 157 ? -0.277 11.205 1.212 1.00 96.69 157 LEU A O 1
ATOM 1213 N N . ALA A 1 158 ? 0.922 11.191 -0.695 1.00 97.62 158 ALA A N 1
ATOM 1214 C CA . ALA A 1 158 ? -0.166 11.662 -1.547 1.00 97.62 158 ALA A CA 1
ATOM 1215 C C . ALA A 1 158 ? -1.389 10.741 -1.443 1.00 97.62 158 ALA A C 1
ATOM 1217 O O . ALA A 1 158 ? -2.520 11.218 -1.303 1.00 97.62 158 ALA A O 1
ATOM 1218 N N . TYR A 1 159 ? -1.165 9.424 -1.440 1.00 97.69 159 TYR A N 1
ATOM 1219 C CA . TYR A 1 159 ? -2.235 8.452 -1.277 1.00 97.69 159 TYR A CA 1
ATOM 1220 C C . TYR A 1 159 ? -2.856 8.454 0.121 1.00 97.69 159 TYR A C 1
ATOM 1222 O O . TYR A 1 159 ? -4.080 8.471 0.228 1.00 97.69 159 TYR A O 1
ATOM 1230 N N . LEU A 1 160 ? -2.057 8.498 1.189 1.00 97.69 160 LEU A N 1
ATOM 1231 C CA . LEU A 1 160 ? -2.559 8.545 2.566 1.00 97.69 160 LEU A CA 1
ATOM 1232 C C . LEU A 1 160 ? -3.432 9.785 2.813 1.00 97.69 160 LEU A C 1
ATOM 1234 O O . LEU A 1 160 ? -4.522 9.672 3.379 1.00 97.69 160 LEU A O 1
ATOM 1238 N N . VAL A 1 161 ? -2.995 10.955 2.336 1.00 97.94 161 VAL A N 1
ATOM 1239 C CA . VAL A 1 161 ? -3.762 12.208 2.423 1.00 97.94 161 VAL A CA 1
ATOM 1240 C C . VAL A 1 161 ? -5.060 12.104 1.624 1.00 97.94 161 VAL A C 1
ATOM 1242 O O . VAL A 1 161 ? -6.134 12.434 2.135 1.00 97.94 161 VAL A O 1
ATOM 1245 N N . PHE A 1 162 ? -4.982 11.611 0.386 1.00 97.56 162 PHE A N 1
ATOM 1246 C CA . PHE A 1 162 ? -6.152 11.408 -0.461 1.00 97.56 162 PHE A CA 1
ATOM 1247 C C . PHE A 1 162 ? -7.169 10.455 0.184 1.00 97.56 162 PHE A C 1
ATOM 1249 O O . PHE A 1 162 ? -8.356 10.779 0.278 1.00 97.56 162 PHE A O 1
ATOM 1256 N N . PHE A 1 163 ? -6.701 9.301 0.656 1.00 97.19 163 PHE A N 1
ATOM 1257 C CA . PHE A 1 163 ? -7.517 8.283 1.301 1.00 97.19 163 PHE A CA 1
ATOM 1258 C C . PHE A 1 163 ? -8.202 8.837 2.553 1.00 97.19 163 PHE A C 1
ATOM 1260 O O . PHE A 1 163 ? -9.412 8.660 2.717 1.00 97.19 163 PHE A O 1
ATOM 1267 N N . TYR A 1 164 ? -7.461 9.550 3.409 1.00 97.69 164 TYR A N 1
ATOM 1268 C CA . TYR A 1 164 ? -8.021 10.172 4.606 1.00 97.69 164 TYR A CA 1
ATOM 1269 C C . TYR A 1 164 ? -9.120 11.171 4.260 1.00 97.69 164 TYR A C 1
ATOM 1271 O O . TYR A 1 164 ? -10.193 11.120 4.852 1.00 97.69 164 TYR A O 1
ATOM 1279 N N . GLU A 1 165 ? -8.895 12.048 3.281 1.00 97.44 165 GLU A N 1
ATOM 1280 C CA . GLU A 1 165 ? -9.880 13.059 2.908 1.00 97.44 165 GLU A CA 1
ATOM 1281 C C . GLU A 1 165 ? -11.158 12.434 2.338 1.00 97.44 165 GLU A C 1
ATOM 1283 O O . GLU A 1 165 ? -12.268 12.835 2.699 1.00 97.44 165 GLU A O 1
ATOM 1288 N N . MET A 1 166 ? -11.022 11.413 1.489 1.00 95.94 166 MET A N 1
ATOM 1289 C CA . MET A 1 166 ? -12.171 10.680 0.958 1.00 95.94 166 MET A CA 1
ATOM 1290 C C . MET A 1 166 ? -12.921 9.925 2.058 1.00 95.94 166 MET A C 1
ATOM 1292 O O . MET A 1 166 ? -14.150 9.983 2.112 1.00 95.94 166 MET A O 1
ATOM 1296 N N . SER A 1 167 ? -12.193 9.274 2.966 1.00 95.75 167 SER A N 1
ATOM 1297 C CA . SER A 1 167 ? -12.775 8.570 4.105 1.00 95.75 167 SER A CA 1
ATOM 1298 C C . SER A 1 167 ? -13.489 9.514 5.069 1.00 95.75 167 SER A C 1
ATOM 1300 O O . SER A 1 167 ? -14.627 9.262 5.460 1.00 95.75 167 SER A O 1
ATOM 1302 N N . ARG A 1 168 ? -12.875 10.658 5.381 1.00 96.38 168 ARG A N 1
ATOM 1303 C CA . ARG A 1 168 ? -13.430 11.691 6.260 1.00 96.38 168 ARG A CA 1
ATOM 1304 C C . ARG A 1 168 ? -14.748 12.230 5.723 1.00 96.38 168 ARG A C 1
ATOM 1306 O O . ARG A 1 168 ? -15.695 12.363 6.492 1.00 96.38 168 ARG A O 1
ATOM 1313 N N . ARG A 1 169 ? -14.823 12.497 4.414 1.00 95.00 169 ARG A N 1
ATOM 1314 C CA . ARG A 1 169 ? -16.058 12.936 3.742 1.00 95.00 169 ARG A CA 1
ATOM 1315 C C . ARG A 1 169 ? -17.146 11.865 3.746 1.00 95.00 169 ARG A C 1
ATOM 1317 O O . ARG A 1 169 ? -18.318 12.209 3.817 1.00 95.00 169 ARG A O 1
ATOM 1324 N N . ALA A 1 170 ? -16.768 10.592 3.646 1.00 92.56 170 ALA A N 1
ATOM 1325 C CA . ALA A 1 170 ? -17.716 9.488 3.533 1.00 92.56 170 ALA A CA 1
ATOM 1326 C C . ALA A 1 170 ? -18.225 8.957 4.886 1.00 92.56 170 ALA A C 1
ATOM 1328 O O . ALA A 1 170 ? -19.361 8.501 4.959 1.00 92.56 170 ALA A O 1
ATOM 1329 N N . LEU A 1 171 ? -17.392 8.967 5.932 1.00 93.69 171 LEU A N 1
ATOM 1330 C CA . LEU A 1 171 ? -17.622 8.217 7.179 1.00 93.69 171 LEU A CA 1
ATOM 1331 C C . LEU A 1 171 ? -17.463 9.056 8.457 1.00 93.69 171 LEU A C 1
ATOM 1333 O O . LEU A 1 171 ? -17.713 8.552 9.551 1.00 93.69 171 LEU A O 1
ATOM 1337 N N . GLY A 1 172 ? -17.011 10.307 8.344 1.00 94.00 172 GLY A N 1
ATOM 1338 C CA . GLY A 1 172 ? -16.709 11.170 9.485 1.00 94.00 172 GLY A CA 1
ATOM 1339 C C . GLY A 1 172 ? -15.282 11.023 10.027 1.00 94.00 172 GLY A C 1
ATOM 1340 O O . GLY A 1 172 ? -14.545 10.082 9.730 1.00 94.00 172 GLY A O 1
ATOM 1341 N N . GLY A 1 173 ? -14.872 12.003 10.839 1.00 94.56 173 GLY A N 1
ATOM 1342 C CA . GLY A 1 173 ? -13.490 12.161 11.307 1.00 94.56 173 GLY A CA 1
ATOM 1343 C C . GLY A 1 173 ? -12.923 11.001 12.141 1.00 94.56 173 GLY A C 1
ATOM 1344 O O . GLY A 1 173 ? -11.774 10.617 11.903 1.00 94.56 173 GLY A O 1
ATOM 1345 N N . PRO A 1 174 ? -13.656 10.435 13.120 1.00 95.75 174 PRO A N 1
ATOM 1346 C CA . PRO A 1 174 ? -13.148 9.322 13.920 1.00 95.75 174 PRO A CA 1
ATOM 1347 C C . PRO A 1 174 ? -12.895 8.075 13.069 1.00 95.75 174 PRO A C 1
ATOM 1349 O O . PRO A 1 174 ? -11.759 7.610 13.001 1.00 95.75 174 PRO A O 1
ATOM 1352 N N . VAL A 1 175 ? -13.902 7.578 12.344 1.00 95.12 175 VAL A N 1
ATOM 1353 C CA . VAL A 1 175 ? -13.772 6.362 11.518 1.00 95.12 175 VAL A CA 1
ATOM 1354 C C . VAL A 1 175 ? -12.681 6.528 10.459 1.00 95.12 175 VAL A C 1
ATOM 1356 O O . VAL A 1 175 ? -11.881 5.616 10.261 1.00 95.12 175 VAL A O 1
ATOM 1359 N N . ALA A 1 176 ? -12.572 7.711 9.848 1.00 96.12 176 ALA A N 1
ATOM 1360 C CA . ALA A 1 176 ? -11.512 7.997 8.888 1.00 96.12 176 ALA A CA 1
ATOM 1361 C C . ALA A 1 176 ? -10.104 7.928 9.487 1.00 96.12 176 ALA A C 1
ATOM 1363 O O . ALA A 1 176 ? -9.197 7.409 8.841 1.00 96.12 176 ALA A O 1
ATOM 1364 N N . ARG A 1 177 ? -9.911 8.381 10.734 1.00 97.31 177 ARG A N 1
ATOM 1365 C CA . ARG A 1 177 ? -8.631 8.215 11.444 1.00 97.31 177 ARG A CA 1
ATOM 1366 C C . ARG A 1 177 ? -8.333 6.764 11.801 1.00 97.31 177 ARG A C 1
ATOM 1368 O O . ARG A 1 177 ? -7.172 6.377 11.728 1.00 97.31 177 ARG A O 1
ATOM 1375 N N . LEU A 1 178 ? -9.346 5.957 12.133 1.00 96.69 178 LEU A N 1
ATOM 1376 C CA . LEU A 1 178 ? -9.148 4.516 12.330 1.00 96.69 178 LEU A CA 1
ATOM 1377 C C . LEU A 1 178 ? -8.678 3.866 11.028 1.00 96.69 178 LEU A C 1
ATOM 1379 O O . LEU A 1 178 ? -7.688 3.139 11.030 1.00 96.69 178 LEU A O 1
ATOM 1383 N N . GLN A 1 179 ? -9.362 4.155 9.918 1.00 96.12 179 GLN A N 1
ATOM 1384 C CA . GLN A 1 179 ? -8.981 3.635 8.609 1.00 96.12 179 GLN A CA 1
ATOM 1385 C C . GLN A 1 179 ? -7.576 4.088 8.204 1.00 96.12 179 GLN A C 1
ATOM 1387 O O . GLN A 1 179 ? -6.771 3.262 7.786 1.00 96.12 179 GLN A O 1
ATOM 1392 N N . LEU A 1 180 ? -7.254 5.372 8.380 1.00 97.62 180 LEU A N 1
ATOM 1393 C CA . LEU A 1 180 ? -5.914 5.888 8.117 1.00 97.62 180 LEU A CA 1
ATOM 1394 C C . LEU A 1 180 ? -4.866 5.183 8.985 1.00 97.62 180 LEU A C 1
ATOM 1396 O O . LEU A 1 180 ? -3.858 4.743 8.453 1.00 97.62 180 LEU A O 1
ATOM 1400 N N . GLY A 1 181 ? -5.111 5.018 10.288 1.00 97.75 181 GLY A N 1
ATOM 1401 C CA . GLY A 1 181 ? -4.184 4.332 11.189 1.00 97.75 181 GLY A CA 1
ATOM 1402 C C . GLY A 1 181 ? -3.893 2.892 10.761 1.00 97.75 181 GLY A C 1
ATOM 1403 O O . GLY A 1 181 ? -2.737 2.489 10.681 1.00 97.75 181 GLY A O 1
ATOM 1404 N N . VAL A 1 182 ? -4.930 2.135 10.390 1.00 97.00 182 VAL A N 1
ATOM 1405 C CA . VAL A 1 182 ? -4.778 0.762 9.876 1.00 97.00 182 VAL A CA 1
ATOM 1406 C C . VAL A 1 182 ? -4.041 0.737 8.534 1.00 97.00 182 VAL A C 1
ATOM 1408 O O . VAL A 1 182 ? -3.177 -0.113 8.330 1.00 97.00 182 VAL A O 1
ATOM 1411 N N . LEU A 1 183 ? -4.340 1.673 7.629 1.00 96.75 183 LEU A N 1
ATOM 1412 C CA . LEU A 1 183 ? -3.644 1.788 6.347 1.00 96.75 183 LEU A CA 1
ATOM 1413 C C . LEU A 1 183 ? -2.160 2.135 6.533 1.00 96.75 183 LEU A C 1
ATOM 1415 O O . LEU A 1 183 ? -1.314 1.566 5.856 1.00 96.75 183 LEU A O 1
ATOM 1419 N N . VAL A 1 184 ? -1.837 3.017 7.478 1.00 97.31 184 VAL A N 1
ATOM 1420 C CA . VAL A 1 184 ? -0.458 3.379 7.830 1.00 97.31 184 VAL A CA 1
ATOM 1421 C C . VAL A 1 184 ? 0.309 2.170 8.388 1.00 97.31 184 VAL A C 1
ATOM 1423 O O . VAL A 1 184 ? 1.459 1.969 8.012 1.00 97.31 184 VAL A O 1
ATOM 1426 N N . ILE A 1 185 ? -0.326 1.308 9.195 1.00 96.38 185 ILE A N 1
ATOM 1427 C CA . ILE A 1 185 ? 0.280 0.034 9.637 1.00 96.38 185 ILE A CA 1
ATOM 1428 C C . ILE A 1 185 ? 0.556 -0.888 8.438 1.00 96.38 185 ILE A C 1
ATOM 1430 O O . ILE A 1 185 ? 1.623 -1.488 8.358 1.00 96.38 185 ILE A O 1
ATOM 1434 N N . LEU A 1 186 ? -0.378 -0.996 7.487 1.00 95.00 186 LEU A N 1
ATOM 1435 C CA . LEU A 1 186 ? -0.172 -1.792 6.271 1.00 95.00 186 LEU A CA 1
ATOM 1436 C C . LEU A 1 186 ? 0.983 -1.250 5.416 1.00 95.00 186 LEU A C 1
ATOM 1438 O O . LEU A 1 186 ? 1.784 -2.034 4.917 1.00 95.00 186 LEU A O 1
ATOM 1442 N N . VAL A 1 187 ? 1.095 0.075 5.282 1.00 93.94 187 VAL A N 1
ATOM 1443 C CA . VAL A 1 187 ? 2.217 0.725 4.586 1.00 93.94 187 VAL A CA 1
ATOM 1444 C C . VAL A 1 187 ? 3.538 0.453 5.305 1.00 93.94 187 VAL A C 1
ATOM 1446 O O . VAL A 1 187 ? 4.515 0.124 4.645 1.00 93.94 187 VAL A O 1
ATOM 1449 N N . ALA A 1 188 ? 3.574 0.508 6.638 1.00 92.94 188 ALA A N 1
ATOM 1450 C CA . ALA A 1 188 ? 4.758 0.135 7.409 1.00 92.94 188 ALA A CA 1
ATOM 1451 C C . ALA A 1 188 ? 5.196 -1.315 7.142 1.00 92.94 188 ALA A C 1
ATOM 1453 O O . ALA A 1 188 ? 6.369 -1.564 6.890 1.00 92.94 188 ALA A O 1
ATOM 1454 N N . ILE A 1 189 ? 4.256 -2.266 7.126 1.00 90.19 189 ILE A N 1
ATOM 1455 C CA . ILE A 1 189 ? 4.553 -3.671 6.796 1.00 90.19 189 ILE A CA 1
ATOM 1456 C C . ILE A 1 189 ? 5.093 -3.798 5.365 1.00 90.19 189 ILE A C 1
ATOM 1458 O O . ILE A 1 189 ? 5.998 -4.589 5.129 1.00 90.19 189 ILE A O 1
ATOM 1462 N N . LEU A 1 190 ? 4.562 -3.016 4.421 1.00 88.06 190 LEU A N 1
ATOM 1463 C CA . LEU A 1 190 ? 5.006 -3.015 3.026 1.00 88.06 190 LEU A CA 1
ATOM 1464 C C . LEU A 1 190 ? 6.404 -2.396 2.839 1.00 88.06 190 LEU A C 1
ATOM 1466 O O . LEU A 1 190 ? 7.137 -2.820 1.952 1.00 88.06 190 LEU A O 1
ATOM 1470 N N . LEU A 1 191 ? 6.769 -1.408 3.661 1.00 87.19 191 LEU A N 1
ATOM 1471 C CA . LEU A 1 191 ? 8.087 -0.766 3.639 1.00 87.19 191 LEU A CA 1
ATOM 1472 C C . LEU A 1 191 ? 9.166 -1.582 4.364 1.00 87.19 191 LEU A C 1
ATOM 1474 O O . LEU A 1 191 ? 10.346 -1.429 4.067 1.00 87.19 191 LEU A O 1
ATOM 1478 N N . ALA A 1 192 ? 8.787 -2.451 5.305 1.00 81.81 192 ALA A N 1
ATOM 1479 C CA . ALA A 1 192 ? 9.752 -3.192 6.113 1.00 81.81 192 ALA A CA 1
ATOM 1480 C C . ALA A 1 192 ? 10.735 -4.050 5.284 1.00 81.81 192 ALA A C 1
ATOM 1482 O O . ALA A 1 192 ? 11.923 -3.990 5.572 1.00 81.81 192 ALA A O 1
ATOM 1483 N N . PRO A 1 193 ? 10.323 -4.790 4.232 1.00 68.31 193 PRO A N 1
ATOM 1484 C CA . PRO A 1 193 ? 11.266 -5.539 3.400 1.00 68.31 193 PRO A CA 1
ATOM 1485 C C . PRO A 1 193 ? 12.133 -4.653 2.499 1.00 68.31 193 PRO A C 1
ATOM 1487 O O . PRO A 1 193 ? 13.203 -5.083 2.092 1.00 68.31 193 PRO A O 1
ATOM 1490 N N . THR A 1 194 ? 11.680 -3.441 2.151 1.00 59.94 194 THR A N 1
ATOM 1491 C CA . THR A 1 194 ? 12.416 -2.557 1.228 1.00 59.94 194 THR A CA 1
ATOM 1492 C C . THR A 1 194 ? 13.569 -1.820 1.899 1.00 59.94 194 THR A C 1
ATOM 1494 O O . THR A 1 194 ? 14.492 -1.412 1.212 1.00 59.94 194 THR A O 1
ATOM 1497 N N . THR A 1 195 ? 13.524 -1.658 3.222 1.00 56.09 195 THR A N 1
ATOM 1498 C CA . THR A 1 195 ? 14.572 -0.986 4.011 1.00 56.09 195 THR A CA 1
ATOM 1499 C C . THR A 1 195 ? 15.495 -1.968 4.733 1.00 56.09 195 THR A C 1
ATOM 1501 O O . THR A 1 195 ? 16.335 -1.550 5.523 1.00 56.09 195 THR A O 1
ATOM 1504 N N . VAL A 1 196 ? 15.283 -3.275 4.559 1.00 51.22 196 VAL A N 1
ATOM 1505 C CA . VAL A 1 196 ? 15.983 -4.319 5.309 1.00 51.22 196 VAL A CA 1
ATOM 1506 C C . VAL A 1 196 ? 16.765 -5.192 4.339 1.00 51.22 196 VAL A C 1
ATOM 1508 O O . VAL A 1 196 ? 16.270 -6.209 3.858 1.00 51.22 196 VAL A O 1
ATOM 1511 N N . ASP A 1 197 ? 18.021 -4.820 4.103 1.00 53.50 197 ASP A N 1
ATOM 1512 C CA . ASP A 1 197 ? 19.034 -5.829 3.816 1.00 53.50 197 ASP A CA 1
ATOM 1513 C C . ASP A 1 197 ? 19.272 -6.603 5.116 1.00 53.50 197 ASP A C 1
ATOM 1515 O O . ASP A 1 197 ? 19.584 -6.020 6.157 1.00 53.50 197 ASP A O 1
ATOM 1519 N N . VAL A 1 198 ? 19.080 -7.923 5.086 1.00 47.81 198 VAL A N 1
ATOM 1520 C CA . VAL A 1 198 ? 19.140 -8.771 6.292 1.00 47.81 198 VAL A CA 1
ATOM 1521 C C . VAL A 1 198 ? 20.518 -8.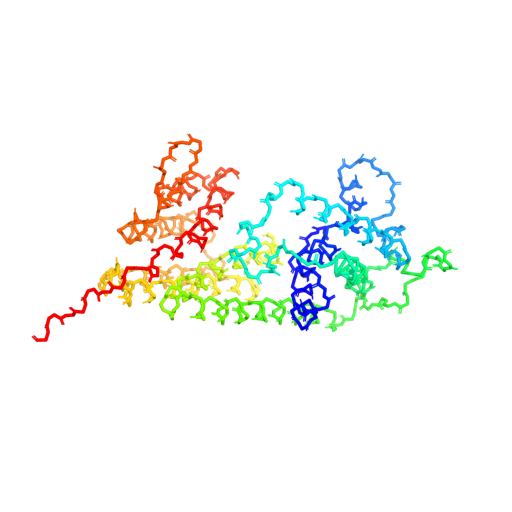704 6.971 1.00 47.81 198 VAL A C 1
ATOM 1523 O O . VAL A 1 198 ? 20.616 -8.883 8.183 1.00 47.81 198 VAL A O 1
ATOM 1526 N N . GLU A 1 199 ? 21.565 -8.366 6.215 1.00 44.31 199 GLU A N 1
ATOM 1527 C CA . GLU A 1 199 ? 22.931 -8.164 6.713 1.00 44.31 199 GLU A CA 1
ATOM 1528 C C . GLU A 1 199 ? 23.184 -6.756 7.303 1.00 44.31 199 GLU A C 1
ATOM 1530 O O . GLU A 1 199 ? 24.142 -6.583 8.052 1.00 44.31 199 GLU A O 1
ATOM 1535 N N . LEU A 1 200 ? 22.310 -5.769 7.049 1.00 45.78 200 LEU A N 1
ATOM 1536 C CA . LEU A 1 200 ? 22.444 -4.358 7.468 1.00 45.78 200 LEU A CA 1
ATOM 1537 C C . LEU A 1 200 ? 21.390 -3.885 8.486 1.00 45.78 200 LEU A C 1
ATOM 1539 O O . LEU A 1 200 ? 21.339 -2.704 8.835 1.00 45.78 200 LEU A O 1
ATOM 1543 N N . LEU A 1 201 ? 20.593 -4.809 9.027 1.00 44.41 201 LEU A N 1
ATOM 1544 C CA . LEU A 1 201 ? 19.504 -4.574 9.991 1.00 44.41 201 LEU A CA 1
ATOM 1545 C C . LEU A 1 201 ? 19.915 -3.823 11.281 1.00 44.41 201 LEU A C 1
ATOM 1547 O O . LEU A 1 201 ? 19.053 -3.473 12.083 1.00 44.41 201 LEU A O 1
ATOM 1551 N N . PHE A 1 202 ? 21.208 -3.564 11.493 1.00 50.22 202 PHE A N 1
ATOM 1552 C CA . PHE A 1 202 ? 21.764 -3.073 12.757 1.00 50.22 202 PHE A CA 1
ATOM 1553 C C . PHE A 1 202 ? 22.661 -1.831 12.629 1.00 50.22 202 PHE A C 1
ATOM 1555 O O . PHE A 1 202 ? 23.471 -1.584 13.517 1.00 50.22 202 PHE A O 1
ATOM 1562 N N . GLY A 1 203 ? 22.528 -1.033 11.562 1.00 51.72 203 GLY A N 1
ATOM 1563 C CA . GLY A 1 203 ? 23.360 0.171 11.396 1.00 51.72 203 GLY A CA 1
ATOM 1564 C C . GLY A 1 203 ? 22.690 1.385 10.758 1.00 51.72 203 GLY A C 1
ATOM 1565 O O . GLY A 1 203 ? 23.067 2.509 11.083 1.00 51.72 203 GLY A O 1
ATOM 1566 N N . GLU A 1 204 ? 21.686 1.188 9.900 1.00 63.66 204 GLU A N 1
ATOM 1567 C CA . GLU A 1 204 ? 21.156 2.287 9.089 1.00 63.66 204 GLU A CA 1
ATOM 1568 C C . GLU A 1 204 ? 19.884 2.912 9.694 1.00 63.66 204 GLU A C 1
ATOM 1570 O O . GLU A 1 204 ? 18.922 2.196 10.003 1.00 63.66 204 GLU A O 1
ATOM 1575 N N . PRO A 1 205 ? 19.816 4.254 9.831 1.00 68.50 205 PRO A N 1
ATOM 1576 C CA . PRO A 1 205 ? 18.635 4.973 10.321 1.00 68.50 205 PRO A CA 1
ATOM 1577 C C . PRO A 1 205 ? 17.336 4.655 9.560 1.00 68.50 205 PRO A C 1
ATOM 1579 O O . PRO A 1 205 ? 16.238 4.835 10.091 1.00 68.50 205 PRO A O 1
ATOM 1582 N N . GLU A 1 206 ? 17.445 4.183 8.319 1.00 71.19 206 GLU A N 1
ATOM 1583 C CA . GLU A 1 206 ? 16.319 3.912 7.423 1.00 71.19 206 GLU A CA 1
ATOM 1584 C C . GLU A 1 206 ? 15.453 2.729 7.879 1.00 71.19 206 GLU A C 1
ATOM 1586 O O . GLU A 1 206 ? 14.233 2.755 7.694 1.00 71.19 206 GLU A O 1
ATOM 1591 N N . ALA A 1 207 ? 16.030 1.752 8.590 1.00 70.00 207 ALA A N 1
ATOM 1592 C CA . ALA A 1 207 ? 15.290 0.617 9.150 1.00 70.00 207 ALA A CA 1
ATOM 1593 C C . ALA A 1 207 ? 14.230 1.042 10.192 1.00 70.00 207 ALA A C 1
ATOM 1595 O O . ALA A 1 207 ? 13.278 0.304 10.466 1.00 70.00 207 ALA A O 1
ATOM 1596 N N . PHE A 1 208 ? 14.335 2.257 10.748 1.00 79.31 208 PHE A N 1
ATOM 1597 C CA . PHE A 1 208 ? 13.355 2.807 11.689 1.00 79.31 208 PHE A CA 1
ATOM 1598 C C . PHE A 1 208 ? 12.154 3.462 11.026 1.00 79.31 208 PHE A C 1
ATOM 1600 O O . PHE A 1 208 ? 11.140 3.675 11.697 1.00 79.31 208 PHE A O 1
ATOM 1607 N N . ILE A 1 209 ? 12.235 3.785 9.735 1.00 86.19 209 ILE A N 1
ATOM 1608 C CA . ILE A 1 209 ? 11.147 4.464 9.033 1.00 86.19 209 ILE A CA 1
ATOM 1609 C C . ILE A 1 209 ? 9.877 3.598 9.063 1.00 86.19 209 ILE A C 1
ATOM 1611 O O . ILE A 1 209 ? 8.855 4.091 9.553 1.00 86.19 209 ILE A O 1
ATOM 1615 N N . PRO A 1 210 ? 9.900 2.304 8.677 1.00 88.88 210 PRO A N 1
ATOM 1616 C CA . PRO A 1 210 ? 8.723 1.444 8.789 1.00 88.88 210 PRO A CA 1
ATOM 1617 C C . PRO A 1 210 ? 8.200 1.337 10.226 1.00 88.88 210 PRO A C 1
ATOM 1619 O O . PRO A 1 210 ? 6.991 1.396 10.448 1.00 88.88 210 PRO A O 1
ATOM 1622 N N . LEU A 1 211 ? 9.088 1.235 11.220 1.00 88.38 211 LEU A N 1
ATOM 1623 C CA . LEU A 1 211 ? 8.695 1.109 12.624 1.00 88.38 211 LEU A CA 1
ATOM 1624 C C . LEU A 1 211 ? 7.993 2.376 13.134 1.00 88.38 211 LEU A C 1
ATOM 1626 O O . LEU A 1 211 ? 6.903 2.291 13.700 1.00 88.38 211 LEU A O 1
ATOM 1630 N N . GLY A 1 212 ? 8.576 3.552 12.895 1.00 91.38 212 GLY A N 1
ATOM 1631 C CA . GLY A 1 212 ? 7.988 4.840 13.264 1.00 91.38 212 GLY A CA 1
ATOM 1632 C C . GLY A 1 212 ? 6.644 5.080 12.574 1.00 91.38 212 GLY A C 1
ATOM 1633 O O . GLY A 1 212 ? 5.677 5.493 13.221 1.00 91.38 212 GLY A O 1
ATOM 1634 N N . VAL A 1 213 ? 6.545 4.738 11.284 1.00 93.31 213 VAL A N 1
ATOM 1635 C CA . VAL A 1 213 ? 5.286 4.768 10.524 1.00 93.31 213 VAL A CA 1
ATOM 1636 C C . VAL A 1 213 ? 4.261 3.816 11.155 1.00 93.31 213 VAL A C 1
ATOM 1638 O O . VAL A 1 213 ? 3.127 4.221 11.410 1.00 93.31 213 VAL A O 1
ATOM 1641 N N . GLY A 1 214 ? 4.647 2.588 11.507 1.00 94.19 214 GLY A N 1
ATOM 1642 C CA . GLY A 1 214 ? 3.771 1.615 12.164 1.00 94.19 214 GLY A CA 1
ATOM 1643 C C . GLY A 1 214 ? 3.236 2.111 13.512 1.00 94.19 214 GLY A C 1
ATOM 1644 O O . GLY A 1 214 ? 2.031 2.033 13.768 1.00 94.19 214 GLY A O 1
ATOM 1645 N N . VAL A 1 215 ? 4.104 2.700 14.343 1.00 94.69 215 VAL A N 1
ATOM 1646 C CA . VAL A 1 215 ? 3.733 3.322 15.626 1.00 94.69 215 VAL A CA 1
ATOM 1647 C C . VAL A 1 215 ? 2.734 4.459 15.420 1.00 94.69 215 VAL A C 1
ATOM 1649 O O . VAL A 1 215 ? 1.712 4.503 16.109 1.00 94.69 215 VAL A O 1
ATOM 1652 N N . LEU A 1 216 ? 2.967 5.344 14.444 1.00 96.69 216 LEU A N 1
ATOM 1653 C CA . LEU A 1 216 ? 2.023 6.410 14.096 1.00 96.69 216 LEU A CA 1
ATOM 1654 C C . LEU A 1 216 ? 0.648 5.838 13.720 1.00 96.69 216 LEU A C 1
ATOM 1656 O O . LEU A 1 216 ? -0.382 6.345 14.171 1.00 96.69 216 LEU A O 1
ATOM 1660 N N . GLY A 1 217 ? 0.620 4.750 12.949 1.00 97.19 217 GLY A N 1
ATOM 1661 C CA . GLY A 1 217 ? -0.614 4.055 12.592 1.00 97.19 217 GLY A CA 1
ATOM 1662 C C . GLY A 1 217 ? -1.380 3.519 13.809 1.00 97.19 217 GLY A C 1
ATOM 1663 O O . GLY A 1 217 ? -2.594 3.722 13.915 1.00 97.19 217 GLY A O 1
ATOM 1664 N N . VAL A 1 218 ? -0.676 2.916 14.777 1.00 96.88 218 VAL A N 1
ATOM 1665 C CA . VAL A 1 218 ? -1.264 2.459 16.051 1.00 96.88 218 VAL A CA 1
ATOM 1666 C C . VAL A 1 218 ? -1.829 3.634 16.851 1.00 96.88 218 VAL A C 1
ATOM 1668 O O . VAL A 1 218 ? -2.967 3.557 17.319 1.00 96.88 218 VAL A O 1
ATOM 1671 N N . VAL A 1 219 ? -1.084 4.738 16.970 1.00 97.56 219 VAL A N 1
ATOM 1672 C CA . VAL A 1 219 ? -1.531 5.951 17.676 1.00 97.56 219 VAL A CA 1
ATOM 1673 C C . VAL A 1 219 ? -2.830 6.485 17.068 1.00 97.56 219 VAL A C 1
ATOM 1675 O O . VAL A 1 219 ? -3.808 6.692 17.790 1.00 97.56 219 VAL A O 1
ATOM 1678 N N . LEU A 1 220 ? -2.880 6.651 15.742 1.00 97.81 220 LEU A N 1
ATOM 1679 C CA . LEU A 1 220 ? -4.069 7.133 15.032 1.00 97.81 220 LEU A CA 1
ATOM 1680 C C . LEU A 1 220 ? -5.285 6.221 15.255 1.00 97.81 220 LEU A C 1
ATOM 1682 O O . LEU A 1 220 ? -6.385 6.712 15.534 1.00 97.81 220 LEU A O 1
ATOM 1686 N N . ALA A 1 221 ? -5.089 4.901 15.182 1.00 97.19 221 ALA A N 1
ATOM 1687 C CA . ALA A 1 221 ? -6.148 3.923 15.404 1.00 97.19 221 ALA A CA 1
ATOM 1688 C C . ALA A 1 221 ? -6.675 3.962 16.848 1.00 97.19 221 ALA A C 1
ATOM 1690 O O . ALA A 1 221 ? -7.887 4.021 17.061 1.00 97.19 221 ALA A O 1
ATOM 1691 N N . VAL A 1 222 ? -5.789 3.986 17.848 1.00 97.44 222 VAL A N 1
ATOM 1692 C CA . VAL A 1 222 ? -6.163 4.007 19.272 1.00 97.44 222 VAL A CA 1
ATOM 1693 C C . VAL A 1 222 ? -6.906 5.289 19.638 1.00 97.44 222 VAL A C 1
ATOM 1695 O O . VAL A 1 222 ? -7.968 5.219 20.258 1.00 97.44 222 VAL A O 1
ATOM 1698 N N . LEU A 1 223 ? -6.399 6.456 19.224 1.00 97.06 223 LEU A N 1
ATOM 1699 C CA . LEU A 1 223 ? -7.060 7.738 19.491 1.00 97.06 223 LEU A CA 1
ATOM 1700 C C . LEU A 1 223 ? -8.454 7.790 18.857 1.00 97.06 223 LEU A C 1
ATOM 1702 O O . LEU A 1 223 ? -9.410 8.238 19.492 1.00 97.06 223 LEU A O 1
ATOM 1706 N N . SER A 1 224 ? -8.593 7.259 17.641 1.00 96.50 224 SER A N 1
ATOM 1707 C CA . SER A 1 224 ? -9.892 7.127 16.985 1.00 96.50 224 SER A CA 1
ATOM 1708 C C . SER A 1 224 ? -10.861 6.226 17.768 1.00 96.50 224 SER A C 1
ATOM 1710 O O . SER A 1 224 ? -12.022 6.590 17.973 1.00 96.50 224 SER A O 1
ATOM 1712 N N . LEU A 1 225 ? -10.398 5.075 18.270 1.00 95.75 225 LEU A N 1
ATOM 1713 C CA . LEU A 1 225 ? -11.222 4.166 19.075 1.00 95.75 225 LEU A CA 1
ATOM 1714 C C . LEU A 1 225 ? -11.686 4.800 20.396 1.00 95.75 225 LEU A C 1
ATOM 1716 O O . LEU A 1 225 ? -12.811 4.535 20.830 1.00 95.75 225 LEU A O 1
ATOM 1720 N N . VAL A 1 226 ? -10.852 5.634 21.026 1.00 96.19 226 VAL A N 1
ATOM 1721 C CA . VAL A 1 226 ? -11.229 6.408 22.222 1.00 96.19 226 VAL A CA 1
ATOM 1722 C C . VAL A 1 226 ? -12.309 7.431 21.884 1.00 96.19 226 VAL A C 1
ATOM 1724 O O . VAL A 1 226 ? -13.313 7.520 22.592 1.00 96.19 226 VAL A O 1
ATOM 1727 N N . GLU A 1 227 ? -12.156 8.161 20.781 1.00 95.38 227 GLU A N 1
ATOM 1728 C CA . GLU A 1 227 ? -13.125 9.176 20.361 1.00 95.38 227 GLU A CA 1
ATOM 1729 C C . GLU A 1 227 ? -14.494 8.580 20.011 1.00 95.38 227 GLU A C 1
ATOM 1731 O O . GLU A 1 227 ? -15.529 9.118 20.403 1.00 95.38 227 GLU A O 1
ATOM 1736 N N . MET A 1 228 ? -14.510 7.405 19.375 1.00 93.88 228 MET A N 1
ATOM 1737 C CA . MET A 1 228 ? -15.733 6.630 19.127 1.00 93.88 228 MET A CA 1
ATOM 1738 C C . MET A 1 228 ? -16.296 5.946 20.386 1.00 93.88 228 MET A C 1
ATOM 1740 O O . MET A 1 228 ? -17.286 5.220 20.302 1.00 93.88 228 MET A O 1
ATOM 1744 N N . ARG A 1 229 ? -15.671 6.133 21.558 1.00 94.62 229 ARG A N 1
ATOM 1745 C CA . ARG A 1 229 ? -16.036 5.492 22.836 1.00 94.62 229 ARG A CA 1
ATOM 1746 C C . ARG A 1 229 ? -16.047 3.960 22.771 1.00 94.62 229 ARG A C 1
ATOM 1748 O O . ARG A 1 229 ? -16.779 3.298 23.506 1.00 94.62 229 ARG A O 1
ATOM 1755 N N . LEU A 1 230 ? -15.226 3.383 21.895 1.00 93.56 230 LEU A N 1
ATOM 1756 C CA . LEU A 1 230 ? -15.035 1.934 21.776 1.00 93.56 230 LEU A CA 1
ATOM 1757 C C . LEU A 1 230 ? -13.923 1.421 22.701 1.00 93.56 230 LEU A C 1
ATOM 1759 O O . LEU A 1 230 ? -13.823 0.215 22.943 1.00 93.56 230 LEU A O 1
ATOM 1763 N N . MET A 1 231 ? -13.100 2.329 23.227 1.00 96.00 231 MET A N 1
ATOM 1764 C CA . MET A 1 231 ? -11.957 2.042 24.085 1.00 96.00 231 MET A CA 1
ATOM 1765 C C . MET A 1 231 ? -11.850 3.088 25.202 1.00 96.00 231 MET A C 1
ATOM 1767 O O . MET A 1 231 ? -12.068 4.273 24.967 1.00 96.00 231 MET A O 1
ATOM 1771 N N . SER A 1 232 ? -11.528 2.660 26.427 1.00 96.69 232 SER A N 1
ATOM 1772 C CA . SER A 1 232 ? -11.281 3.587 27.538 1.00 96.69 232 SER A CA 1
ATOM 1773 C C . SER A 1 232 ? -9.897 4.229 27.425 1.00 96.69 232 SER A C 1
ATOM 1775 O O . SER A 1 232 ? -8.964 3.621 26.898 1.00 96.69 232 SER A O 1
ATOM 1777 N N . THR A 1 233 ? -9.741 5.429 27.985 1.00 96.56 233 THR A N 1
ATOM 1778 C CA . THR A 1 233 ? -8.457 6.150 28.041 1.00 96.56 233 THR A CA 1
ATOM 1779 C C . THR A 1 233 ? -7.368 5.348 28.753 1.00 96.56 233 THR A C 1
ATOM 1781 O O . THR A 1 233 ? -6.231 5.336 28.299 1.00 96.56 233 THR A O 1
ATOM 1784 N N . VAL A 1 234 ? -7.720 4.602 29.808 1.00 96.75 234 VAL A N 1
ATOM 1785 C CA . VAL A 1 234 ? -6.787 3.714 30.525 1.00 96.75 234 VAL A CA 1
ATOM 1786 C C . VAL A 1 234 ? -6.245 2.621 29.604 1.00 96.75 234 VAL A C 1
ATOM 1788 O O . VAL A 1 234 ? -5.036 2.436 29.509 1.00 96.75 234 VAL A O 1
ATOM 1791 N N . ARG A 1 235 ? -7.123 1.913 28.877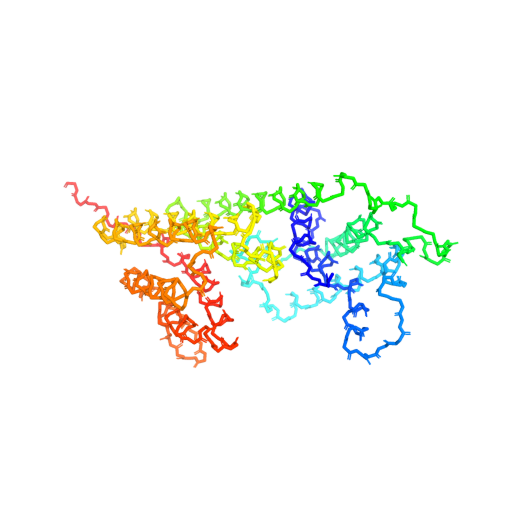 1.00 96.38 235 ARG A N 1
ATOM 1792 C CA . ARG A 1 235 ? -6.679 0.874 27.934 1.00 96.38 235 ARG A CA 1
ATOM 1793 C C . ARG A 1 235 ? -5.855 1.471 26.797 1.00 96.38 235 ARG A C 1
ATOM 1795 O O . ARG A 1 235 ? -4.891 0.847 26.369 1.00 96.38 235 ARG A O 1
ATOM 1802 N N . ALA A 1 236 ? -6.232 2.651 26.307 1.00 96.88 236 ALA A N 1
ATOM 1803 C CA . ALA A 1 236 ? -5.475 3.358 25.281 1.00 96.88 236 ALA A CA 1
ATOM 1804 C C . ALA A 1 236 ? -4.063 3.703 25.772 1.00 96.88 236 ALA A C 1
ATOM 1806 O O . ALA A 1 236 ? -3.097 3.396 25.082 1.00 96.88 236 ALA A O 1
ATOM 1807 N N . GLY A 1 237 ? -3.937 4.235 26.992 1.00 97.06 237 GLY A N 1
ATOM 1808 C CA . GLY A 1 237 ? -2.649 4.496 27.634 1.00 97.06 237 GLY A CA 1
ATOM 1809 C C . GLY A 1 237 ? -1.776 3.245 27.738 1.00 97.06 237 GLY A C 1
ATOM 1810 O O . GLY A 1 237 ? -0.593 3.310 27.425 1.00 97.06 237 GLY A O 1
ATOM 1811 N N . LEU A 1 238 ? -2.359 2.088 28.077 1.00 97.44 238 LEU A N 1
ATOM 1812 C CA . LEU A 1 238 ? -1.630 0.813 28.096 1.00 97.44 238 LEU A CA 1
ATOM 1813 C C . LEU A 1 238 ? -1.123 0.406 26.706 1.00 97.44 238 LEU A C 1
ATOM 1815 O O . LEU A 1 238 ? 0.045 0.052 26.575 1.00 97.44 238 LEU A O 1
ATOM 1819 N N . VAL A 1 239 ? -1.958 0.488 25.662 1.00 96.75 239 VAL A N 1
ATOM 1820 C CA . VAL A 1 239 ? -1.523 0.175 24.286 1.00 96.75 239 VAL A CA 1
ATOM 1821 C C . VAL A 1 239 ? -0.387 1.097 23.846 1.00 96.75 239 VAL A C 1
ATOM 1823 O O . VAL A 1 239 ? 0.611 0.623 23.305 1.00 96.75 239 VAL A O 1
ATOM 1826 N N . LEU A 1 240 ? -0.513 2.399 24.106 1.00 97.12 240 LEU A N 1
ATOM 1827 C CA . LEU A 1 240 ? 0.510 3.382 23.757 1.00 97.12 240 LEU A CA 1
ATOM 1828 C C . LEU A 1 240 ? 1.805 3.166 24.548 1.00 97.12 240 LEU A C 1
ATOM 1830 O O . LEU A 1 240 ? 2.881 3.266 23.969 1.00 97.12 240 LEU A O 1
ATOM 1834 N N . SER A 1 241 ? 1.712 2.797 25.828 1.00 96.19 241 SER A N 1
ATOM 1835 C CA . SER A 1 241 ? 2.874 2.451 26.650 1.00 96.19 241 SER A CA 1
ATOM 1836 C C . SER A 1 241 ? 3.611 1.236 26.097 1.00 96.19 241 SER A C 1
ATOM 1838 O O . SER A 1 241 ? 4.821 1.305 25.923 1.00 96.19 241 SER A O 1
ATOM 1840 N N . VAL A 1 242 ? 2.901 0.146 25.776 1.00 95.44 242 VAL A N 1
ATOM 1841 C CA . VAL A 1 242 ? 3.522 -1.053 25.185 1.00 95.44 242 VAL A CA 1
ATOM 1842 C C . VAL A 1 242 ? 4.169 -0.709 23.844 1.00 95.44 242 VAL A C 1
ATOM 1844 O O . VAL A 1 242 ? 5.308 -1.086 23.600 1.00 95.44 242 VAL A O 1
ATOM 1847 N N . THR A 1 243 ? 3.482 0.064 23.001 1.00 94.00 243 THR A N 1
ATOM 1848 C CA . THR A 1 243 ? 4.006 0.509 21.700 1.00 94.00 243 THR A CA 1
ATOM 1849 C C . THR A 1 243 ? 5.285 1.342 21.858 1.00 94.00 243 THR A C 1
ATOM 1851 O O . THR A 1 243 ? 6.257 1.114 21.142 1.00 94.00 243 THR A O 1
ATOM 1854 N N . ALA A 1 244 ? 5.317 2.269 22.820 1.00 93.62 244 ALA A N 1
ATOM 1855 C CA . ALA A 1 244 ? 6.496 3.079 23.118 1.00 93.62 244 ALA A CA 1
ATOM 1856 C C . ALA A 1 244 ? 7.658 2.233 23.658 1.00 93.62 244 ALA A C 1
ATOM 1858 O O . ALA A 1 244 ? 8.798 2.453 23.260 1.00 93.62 244 ALA A O 1
ATOM 1859 N N . THR A 1 245 ? 7.382 1.240 24.512 1.00 91.69 245 THR A N 1
ATOM 1860 C CA . THR A 1 245 ? 8.398 0.290 24.985 1.00 91.69 245 THR A CA 1
ATOM 1861 C C . THR A 1 245 ? 8.990 -0.506 23.827 1.00 91.69 245 THR A C 1
ATOM 1863 O O . THR A 1 245 ? 10.207 -0.602 23.737 1.00 91.69 245 THR A O 1
ATOM 1866 N N . LEU A 1 246 ? 8.161 -1.015 22.908 1.00 90.38 246 LEU A N 1
ATOM 1867 C CA . LEU A 1 246 ? 8.641 -1.734 21.724 1.00 90.38 246 LEU A CA 1
ATOM 1868 C C . LEU A 1 246 ? 9.544 -0.864 20.845 1.00 90.38 246 LEU A C 1
ATOM 1870 O O . LEU A 1 246 ? 10.614 -1.312 20.443 1.00 90.38 246 LEU A O 1
ATOM 1874 N N . LEU A 1 247 ? 9.139 0.383 20.589 1.00 89.69 247 LEU A N 1
ATOM 1875 C CA . LEU A 1 247 ? 9.942 1.339 19.826 1.00 89.69 247 LEU A CA 1
ATOM 1876 C C . LEU A 1 247 ? 11.274 1.644 20.525 1.00 89.69 247 LEU A C 1
ATOM 1878 O O . LEU A 1 247 ? 12.320 1.636 19.883 1.00 89.69 247 LEU A O 1
ATOM 1882 N N . ALA A 1 248 ? 11.245 1.881 21.838 1.00 88.88 248 ALA A N 1
ATOM 1883 C CA . ALA A 1 248 ? 12.441 2.162 22.624 1.00 88.88 248 ALA A CA 1
ATOM 1884 C C . ALA A 1 248 ? 13.402 0.967 22.658 1.00 88.88 248 ALA A C 1
ATOM 1886 O O . ALA A 1 248 ? 14.608 1.158 22.543 1.00 88.88 248 ALA A O 1
ATOM 1887 N N . THR A 1 249 ? 12.887 -0.261 22.776 1.00 85.00 249 THR A N 1
ATOM 1888 C CA . THR A 1 249 ? 13.720 -1.468 22.732 1.00 85.00 249 THR A CA 1
ATOM 1889 C C . THR A 1 249 ? 14.324 -1.685 21.351 1.00 85.00 249 THR A C 1
ATOM 1891 O O . THR A 1 249 ? 15.519 -1.941 21.272 1.00 85.00 249 THR A O 1
ATOM 1894 N N . ALA A 1 250 ? 13.546 -1.517 20.278 1.00 82.25 250 ALA A N 1
ATOM 1895 C CA . ALA A 1 250 ? 14.070 -1.599 18.916 1.00 82.25 250 ALA A CA 1
ATOM 1896 C C . ALA A 1 250 ? 15.174 -0.557 18.663 1.00 82.25 250 ALA A C 1
ATOM 1898 O O . ALA A 1 250 ? 16.170 -0.855 18.018 1.00 82.25 250 ALA A O 1
ATOM 1899 N N . TYR A 1 251 ? 15.030 0.652 19.216 1.00 82.75 251 TYR A N 1
ATOM 1900 C CA . TYR A 1 251 ? 16.057 1.690 19.128 1.00 82.75 251 TYR A CA 1
ATOM 1901 C C . TYR A 1 251 ? 17.302 1.375 19.970 1.00 82.75 251 TYR A C 1
ATOM 1903 O O . TYR A 1 251 ? 18.422 1.602 19.525 1.00 82.75 251 TYR A O 1
ATOM 1911 N N . ALA A 1 252 ? 17.132 0.839 21.181 1.00 81.94 252 ALA A N 1
ATOM 1912 C CA . ALA A 1 252 ? 18.247 0.481 22.060 1.00 81.94 252 ALA A CA 1
ATOM 1913 C C . ALA A 1 252 ? 19.073 -0.706 21.530 1.00 81.94 252 ALA A C 1
ATOM 1915 O O . ALA A 1 252 ? 20.278 -0.770 21.771 1.00 81.94 252 ALA A O 1
ATOM 1916 N N . ASP A 1 253 ? 18.441 -1.625 20.798 1.00 74.12 253 ASP A N 1
ATOM 1917 C CA . ASP A 1 253 ? 19.095 -2.781 20.173 1.00 74.12 253 ASP A CA 1
ATOM 1918 C C . ASP A 1 253 ? 20.024 -2.398 18.998 1.00 74.12 253 ASP A C 1
ATOM 1920 O O . ASP A 1 253 ? 20.932 -3.143 18.635 1.00 74.12 253 ASP A O 1
ATOM 1924 N N . LEU A 1 254 ? 19.908 -1.172 18.472 1.00 64.44 254 LEU A N 1
ATOM 1925 C CA . LEU A 1 254 ? 20.783 -0.643 17.415 1.00 64.44 254 LEU A CA 1
ATOM 1926 C C . LEU A 1 254 ? 22.277 -0.630 17.801 1.00 64.44 254 LEU A C 1
ATOM 1928 O O . LEU A 1 254 ? 23.146 -0.603 16.939 1.00 64.44 254 LEU A O 1
ATOM 1932 N N . GLY A 1 255 ? 22.596 -0.679 19.098 1.00 60.41 255 GLY A N 1
ATOM 1933 C CA . GLY A 1 255 ? 23.971 -0.783 19.598 1.00 60.41 255 GLY A CA 1
ATOM 1934 C C . GLY A 1 255 ? 24.617 -2.170 19.456 1.00 60.41 255 GLY A C 1
ATOM 1935 O O . GLY A 1 255 ? 25.702 -2.372 20.000 1.00 60.41 255 GLY A O 1
ATOM 1936 N N . GLY A 1 256 ? 23.966 -3.136 18.795 1.00 55.12 256 GLY A N 1
ATOM 1937 C CA . GLY A 1 256 ? 24.525 -4.465 18.510 1.00 55.12 256 GLY A CA 1
ATOM 1938 C C . GLY A 1 256 ? 24.573 -5.422 19.706 1.00 55.12 256 GLY A C 1
ATOM 1939 O O . GLY A 1 256 ? 25.282 -6.426 19.663 1.00 55.12 256 GLY A O 1
ATOM 1940 N N . LEU A 1 257 ? 23.839 -5.133 20.785 1.00 46.47 257 LEU A N 1
ATOM 1941 C CA . LEU A 1 257 ? 23.904 -5.901 22.036 1.00 46.47 257 LEU A CA 1
ATOM 1942 C C . LEU A 1 257 ? 22.684 -6.795 22.303 1.00 46.47 257 LEU A C 1
ATOM 1944 O O . LEU A 1 257 ? 22.751 -7.648 23.189 1.00 46.47 257 LEU A O 1
ATOM 1948 N N . LEU A 1 258 ? 21.579 -6.641 21.568 1.00 47.12 258 LEU A N 1
ATOM 1949 C CA . LEU A 1 258 ? 20.308 -7.314 21.851 1.00 47.12 258 LEU A CA 1
ATOM 1950 C C . LEU A 1 258 ? 19.716 -8.063 20.640 1.00 47.12 258 LEU A C 1
ATOM 1952 O O . LEU A 1 258 ? 18.547 -8.436 20.689 1.00 47.12 258 LEU A O 1
ATOM 1956 N N . LEU A 1 259 ? 20.567 -8.555 19.728 1.00 50.16 259 LEU A N 1
ATOM 1957 C CA . LEU A 1 259 ? 20.317 -9.737 18.865 1.00 50.16 259 LEU A CA 1
ATOM 1958 C C . LEU A 1 259 ? 20.025 -11.037 19.655 1.00 50.16 259 LEU A C 1
ATOM 1960 O O . LEU A 1 259 ? 20.100 -12.161 19.159 1.00 50.16 259 LEU A O 1
ATOM 1964 N N . SER A 1 260 ? 19.710 -10.901 20.934 1.00 65.50 260 SER A N 1
ATOM 1965 C CA . SER A 1 260 ? 19.223 -11.960 21.779 1.00 65.50 260 SER A CA 1
ATOM 1966 C C . SER A 1 260 ? 17.788 -12.308 21.389 1.00 65.50 260 SER A C 1
ATOM 1968 O O . SER A 1 260 ? 16.958 -11.453 21.072 1.00 65.50 260 SER A O 1
ATOM 1970 N N . SER A 1 261 ? 17.450 -13.580 21.550 1.00 73.88 261 SER A N 1
ATOM 1971 C CA . SER A 1 261 ? 16.073 -14.076 21.569 1.00 73.88 261 SER A CA 1
ATOM 1972 C C . SER A 1 261 ? 15.120 -13.234 22.437 1.00 73.88 261 SER A C 1
ATOM 1974 O O . SER A 1 261 ? 13.907 -13.311 22.245 1.00 73.88 261 SER A O 1
ATOM 1976 N N . THR A 1 262 ? 15.627 -12.402 23.358 1.00 80.50 262 THR A N 1
ATOM 1977 C CA . THR A 1 262 ? 14.825 -11.527 24.220 1.00 80.50 262 THR A CA 1
ATOM 1978 C C . THR A 1 262 ? 14.164 -10.365 23.477 1.00 80.50 262 THR A C 1
ATOM 1980 O O . THR A 1 262 ? 12.978 -10.141 23.710 1.00 80.50 262 THR A O 1
ATOM 1983 N N . ALA A 1 263 ? 14.844 -9.674 22.551 1.00 80.38 263 ALA A N 1
ATOM 1984 C CA . ALA A 1 263 ? 14.254 -8.550 21.813 1.00 80.38 263 ALA A CA 1
ATOM 1985 C C . ALA A 1 263 ? 13.144 -9.040 20.873 1.00 80.38 263 ALA A C 1
ATOM 1987 O O . ALA A 1 263 ? 12.025 -8.523 20.897 1.00 80.38 263 ALA A O 1
ATOM 1988 N N . ALA A 1 264 ? 13.405 -10.128 20.144 1.00 80.94 264 ALA A N 1
ATOM 1989 C CA . ALA A 1 264 ? 12.403 -10.803 19.323 1.00 80.94 264 ALA A CA 1
ATOM 1990 C C . ALA A 1 264 ? 11.205 -11.284 20.161 1.00 80.94 264 ALA A C 1
ATOM 1992 O O . ALA A 1 264 ? 10.053 -11.057 19.789 1.00 80.94 264 ALA A O 1
ATOM 1993 N N . THR A 1 265 ? 11.458 -11.887 21.330 1.00 86.00 265 THR A N 1
ATOM 1994 C CA . THR A 1 265 ? 10.392 -12.313 22.254 1.00 86.00 265 THR A CA 1
ATOM 1995 C C . THR A 1 265 ? 9.591 -11.119 22.771 1.00 86.00 265 THR A C 1
ATOM 1997 O O . THR A 1 265 ? 8.365 -11.201 22.857 1.00 86.00 265 THR A O 1
ATOM 2000 N N . LEU A 1 266 ? 10.241 -9.997 23.089 1.00 88.88 266 LEU A N 1
ATOM 2001 C CA . LEU A 1 266 ? 9.575 -8.782 23.550 1.00 88.88 266 LEU A CA 1
ATOM 2002 C C . LEU A 1 266 ? 8.684 -8.184 22.458 1.00 88.88 266 LEU A C 1
ATOM 2004 O O . LEU A 1 266 ? 7.526 -7.885 22.733 1.00 88.88 266 LEU A O 1
ATOM 2008 N N . VAL A 1 267 ? 9.173 -8.070 21.219 1.00 86.88 267 VAL A N 1
ATOM 2009 C CA . VAL A 1 267 ? 8.363 -7.627 20.069 1.00 86.88 267 VAL A CA 1
ATOM 2010 C C . VAL A 1 267 ? 7.172 -8.557 19.869 1.00 86.88 267 VAL A C 1
ATOM 2012 O O . VAL A 1 267 ? 6.029 -8.100 19.799 1.00 86.88 267 VAL A O 1
ATOM 2015 N N . TYR A 1 268 ? 7.415 -9.868 19.866 1.00 89.31 268 TYR A N 1
ATOM 2016 C CA . TYR A 1 268 ? 6.375 -10.874 19.692 1.00 89.31 268 TYR A CA 1
ATOM 2017 C C . TYR A 1 268 ? 5.281 -10.787 20.766 1.00 89.31 268 TYR A C 1
ATOM 2019 O O . TYR A 1 268 ? 4.088 -10.688 20.465 1.00 89.31 268 TYR A O 1
ATOM 2027 N N . THR A 1 269 ? 5.675 -10.775 22.037 1.00 92.62 269 THR A N 1
ATOM 2028 C CA . THR A 1 269 ? 4.746 -10.708 23.175 1.00 92.62 269 THR A CA 1
ATOM 2029 C C . THR A 1 269 ? 4.082 -9.339 23.312 1.00 92.62 269 THR A C 1
ATOM 2031 O O . THR A 1 269 ? 2.893 -9.270 23.626 1.00 92.62 269 THR A O 1
ATOM 2034 N N . GLY A 1 270 ? 4.794 -8.252 23.017 1.00 93.62 270 GLY A N 1
ATOM 2035 C CA . GLY A 1 270 ? 4.274 -6.888 23.067 1.00 93.62 270 GLY A CA 1
ATOM 2036 C C . GLY A 1 270 ? 3.191 -6.636 22.020 1.00 93.62 270 GLY A C 1
ATOM 2037 O O . GLY A 1 270 ? 2.124 -6.123 22.357 1.00 93.62 270 GLY A O 1
ATOM 2038 N N . VAL A 1 271 ? 3.392 -7.072 20.772 1.00 92.38 271 VAL A N 1
ATOM 2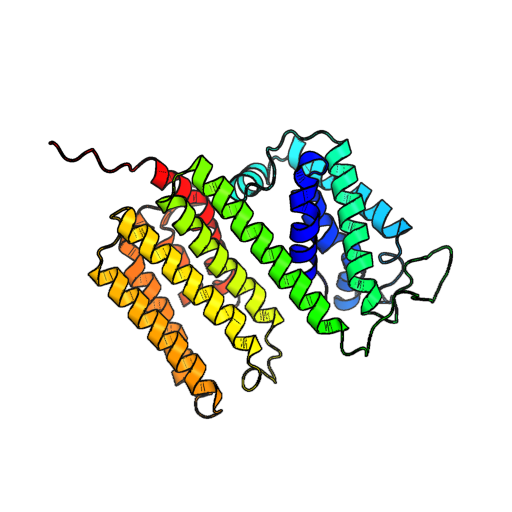039 C CA . VAL A 1 271 ? 2.346 -6.990 19.738 1.00 92.38 271 VAL A CA 1
ATOM 2040 C C . VAL A 1 271 ? 1.146 -7.866 20.109 1.00 92.38 271 VAL A C 1
ATOM 2042 O O . VAL A 1 271 ? 0.005 -7.414 19.997 1.00 92.38 271 VAL A O 1
ATOM 2045 N N . ALA A 1 272 ? 1.364 -9.074 20.643 1.00 94.44 272 ALA A N 1
ATOM 2046 C CA . ALA A 1 272 ? 0.271 -9.914 21.136 1.00 94.44 272 ALA A CA 1
ATOM 2047 C C . ALA A 1 272 ? -0.532 -9.211 22.250 1.00 94.44 272 ALA A C 1
ATOM 2049 O O . ALA A 1 272 ? -1.766 -9.204 22.213 1.00 94.44 272 ALA A O 1
ATOM 2050 N N . ALA A 1 273 ? 0.147 -8.556 23.197 1.00 95.75 273 ALA A N 1
ATOM 2051 C CA . ALA A 1 273 ? -0.488 -7.774 24.255 1.00 95.75 273 ALA A CA 1
ATOM 2052 C C . ALA A 1 273 ? -1.308 -6.600 23.691 1.00 95.75 273 ALA A C 1
ATOM 2054 O O . ALA A 1 273 ? -2.451 -6.401 24.111 1.00 95.75 273 ALA A O 1
ATOM 2055 N N . ILE A 1 274 ? -0.783 -5.873 22.696 1.00 95.50 274 ILE A N 1
ATOM 2056 C CA . ILE A 1 274 ? -1.523 -4.818 21.985 1.00 95.50 274 ILE A CA 1
ATOM 2057 C C . ILE A 1 274 ? -2.810 -5.388 21.375 1.00 95.50 274 ILE A C 1
ATOM 2059 O O . ILE A 1 274 ? -3.890 -4.840 21.607 1.00 95.50 274 ILE A O 1
ATOM 2063 N N . ILE A 1 275 ? -2.737 -6.512 20.654 1.00 95.38 275 ILE A N 1
ATOM 2064 C CA . ILE A 1 275 ? -3.917 -7.126 20.026 1.00 95.38 275 ILE A CA 1
ATOM 2065 C C . ILE A 1 275 ? -4.949 -7.548 21.090 1.00 95.38 275 ILE A C 1
ATOM 2067 O O . ILE A 1 275 ? -6.148 -7.303 20.920 1.00 95.38 275 ILE A O 1
ATOM 2071 N N . VAL A 1 276 ? -4.510 -8.121 22.217 1.00 95.81 276 VAL A N 1
ATOM 2072 C CA . VAL A 1 276 ? -5.395 -8.485 23.340 1.00 95.81 276 VAL A CA 1
ATOM 2073 C C . VAL A 1 276 ? -6.084 -7.251 23.931 1.00 95.81 276 VAL A C 1
ATOM 2075 O O . VAL A 1 276 ? -7.296 -7.277 24.166 1.00 95.81 276 VAL A O 1
ATOM 2078 N N . LEU A 1 277 ? -5.361 -6.147 24.122 1.00 95.25 277 LEU A N 1
ATOM 2079 C CA . LEU A 1 277 ? -5.927 -4.885 24.612 1.00 95.25 277 LEU A CA 1
ATOM 2080 C C . LEU A 1 277 ? -6.933 -4.272 23.619 1.00 95.25 277 LEU A C 1
ATOM 2082 O O . LEU A 1 277 ? -7.933 -3.676 24.036 1.00 95.25 277 LEU A O 1
ATOM 2086 N N . LEU A 1 278 ? -6.725 -4.481 22.315 1.00 93.94 278 LEU A N 1
ATOM 2087 C CA . LEU A 1 278 ? -7.637 -4.081 21.239 1.00 93.94 278 LEU A CA 1
ATOM 2088 C C . LEU A 1 278 ? -8.828 -5.039 21.047 1.00 93.94 278 LEU A C 1
ATOM 2090 O O . LEU A 1 278 ? -9.737 -4.746 20.266 1.00 93.94 278 LEU A O 1
ATOM 2094 N N . ARG A 1 279 ? -8.900 -6.158 21.780 1.00 94.62 279 ARG A N 1
ATOM 2095 C CA . ARG A 1 279 ? -9.965 -7.162 21.614 1.00 94.62 279 ARG A CA 1
ATOM 2096 C C . ARG A 1 279 ? -11.361 -6.579 21.775 1.00 94.62 279 ARG A C 1
ATOM 2098 O O . ARG A 1 279 ? -12.221 -6.796 20.926 1.00 94.62 279 ARG A O 1
ATOM 2105 N N . SER A 1 280 ? -11.586 -5.816 22.843 1.00 93.00 280 SER A N 1
ATOM 2106 C CA . SER A 1 280 ? -12.892 -5.215 23.144 1.00 93.00 280 SER A CA 1
ATOM 2107 C C . SER A 1 280 ? -13.426 -4.348 21.990 1.00 93.00 280 SER A C 1
ATOM 2109 O O . SER A 1 280 ? -14.518 -4.657 21.507 1.00 93.00 280 SER A O 1
ATOM 2111 N N . PRO A 1 281 ? -12.703 -3.317 21.499 1.00 90.31 281 PRO A N 1
ATOM 2112 C CA . PRO A 1 281 ? -13.186 -2.506 20.380 1.00 90.31 281 PRO A CA 1
ATOM 2113 C C . PRO A 1 281 ? -13.341 -3.310 19.080 1.00 90.31 281 PRO A C 1
ATOM 2115 O O . PRO A 1 281 ? -14.335 -3.146 18.373 1.00 90.31 281 PRO A O 1
ATOM 2118 N N . LEU A 1 282 ? -12.408 -4.219 18.785 1.00 91.19 282 LEU A N 1
ATOM 2119 C CA . LEU A 1 282 ? -12.377 -4.939 17.509 1.00 91.19 282 LEU A CA 1
ATOM 2120 C C . LEU A 1 282 ? -13.363 -6.115 17.422 1.00 91.19 282 LEU A C 1
ATOM 2122 O O . LEU A 1 282 ? -13.700 -6.534 16.318 1.00 91.19 282 LEU A O 1
ATOM 2126 N N . THR A 1 283 ? -13.905 -6.619 18.538 1.00 91.88 283 THR A N 1
ATOM 2127 C CA . THR A 1 283 ? -14.971 -7.649 18.511 1.00 91.88 283 THR A CA 1
ATOM 2128 C C . THR A 1 283 ? -16.254 -7.202 17.800 1.00 91.88 283 THR A C 1
ATOM 2130 O O . THR A 1 283 ? -17.052 -8.051 17.392 1.00 91.88 283 THR A O 1
ATOM 2133 N N . ARG A 1 284 ? -16.459 -5.885 17.647 1.00 88.62 284 ARG A N 1
ATOM 2134 C CA . ARG A 1 284 ? -17.590 -5.305 16.906 1.00 88.62 284 ARG A CA 1
ATOM 2135 C C . ARG A 1 284 ? -17.432 -5.448 15.392 1.00 88.62 284 ARG A C 1
ATOM 2137 O O . ARG A 1 284 ? -18.430 -5.437 14.680 1.00 88.62 284 ARG A O 1
ATOM 2144 N N . ILE A 1 285 ? -16.201 -5.618 14.913 1.00 87.62 285 ILE A N 1
ATOM 2145 C CA . ILE A 1 285 ? -15.894 -5.831 13.502 1.00 87.62 285 ILE A CA 1
ATOM 2146 C C . ILE A 1 285 ? -15.914 -7.338 13.238 1.00 87.62 285 ILE A C 1
ATOM 2148 O O . ILE A 1 285 ? -15.080 -8.096 13.745 1.00 87.62 285 ILE A O 1
ATOM 2152 N N . ARG A 1 286 ? -16.904 -7.777 12.458 1.00 87.44 286 ARG A N 1
ATOM 2153 C CA . ARG A 1 286 ? -17.105 -9.181 12.090 1.00 87.44 286 ARG A CA 1
ATOM 2154 C C . ARG A 1 286 ? -16.847 -9.386 10.608 1.00 87.44 286 ARG A C 1
ATOM 2156 O O . ARG A 1 286 ? -17.246 -8.572 9.782 1.00 87.44 286 ARG A O 1
ATOM 2163 N N . ILE A 1 287 ? -16.222 -10.511 10.307 1.00 83.56 287 ILE A N 1
ATOM 2164 C CA . ILE A 1 287 ? -15.783 -10.926 8.984 1.00 83.56 287 ILE A CA 1
ATOM 2165 C C . ILE A 1 287 ? -16.582 -12.162 8.630 1.00 83.56 287 ILE A C 1
ATOM 2167 O O . ILE A 1 287 ? -16.551 -13.147 9.365 1.00 83.56 287 ILE A O 1
ATOM 2171 N N . THR A 1 288 ? -17.319 -12.110 7.526 1.00 80.75 288 THR A N 1
ATOM 2172 C CA . THR A 1 288 ? -18.062 -13.278 7.049 1.00 80.75 288 THR A CA 1
ATOM 2173 C C . THR A 1 288 ? -17.215 -13.986 6.003 1.00 80.75 288 THR A C 1
ATOM 2175 O O . THR A 1 288 ? -16.980 -13.437 4.933 1.00 80.75 288 THR A O 1
ATOM 2178 N N . PHE A 1 289 ? -16.747 -15.191 6.317 1.00 77.75 289 PHE A N 1
ATOM 2179 C CA . PHE A 1 289 ? -15.980 -16.040 5.410 1.00 77.75 289 PHE A CA 1
ATOM 2180 C C . PHE A 1 289 ? -16.616 -17.431 5.371 1.00 77.75 289 PHE A C 1
ATOM 2182 O O . PHE A 1 289 ? -16.800 -18.049 6.418 1.00 77.75 289 PHE A O 1
ATOM 2189 N N . MET A 1 290 ? -16.994 -17.912 4.180 1.00 77.12 290 MET A N 1
ATOM 2190 C CA . MET A 1 290 ? -17.652 -19.217 3.984 1.00 77.12 290 MET A CA 1
ATOM 2191 C C . MET A 1 290 ? -18.803 -19.486 4.980 1.00 77.12 290 MET A C 1
ATOM 2193 O O . MET A 1 290 ? -18.817 -20.498 5.678 1.00 77.12 290 MET A O 1
ATOM 2197 N N . ASN A 1 291 ? -19.751 -18.548 5.093 1.00 83.44 291 ASN A N 1
ATOM 2198 C CA . ASN A 1 291 ? -20.895 -18.589 6.023 1.00 83.44 291 ASN A CA 1
ATOM 2199 C C . ASN A 1 291 ? -20.549 -18.586 7.526 1.00 83.44 291 ASN A C 1
ATOM 2201 O O . ASN A 1 291 ? -21.451 -18.660 8.360 1.00 83.44 291 ASN A O 1
ATOM 2205 N N . LYS A 1 292 ? -19.273 -18.454 7.904 1.00 87.12 292 LYS A N 1
ATOM 2206 C CA . LYS A 1 292 ? -18.850 -18.284 9.298 1.00 87.12 292 LYS A CA 1
ATOM 2207 C C . LYS A 1 292 ? -18.499 -16.826 9.570 1.00 87.12 292 LYS A C 1
ATOM 2209 O O . LYS A 1 292 ? -17.790 -16.186 8.801 1.00 87.12 292 LYS A O 1
ATOM 2214 N N . SER A 1 293 ? -18.991 -16.307 10.693 1.00 90.00 293 SER A N 1
ATOM 2215 C CA . SER A 1 293 ? -18.649 -14.971 11.184 1.00 90.00 293 SER A CA 1
ATOM 2216 C C . SER A 1 293 ? -17.473 -15.067 12.156 1.00 90.00 293 SER A C 1
ATOM 2218 O O . SER A 1 293 ? -17.661 -15.459 13.307 1.00 90.00 293 SER A O 1
ATOM 2220 N N . LEU A 1 294 ? -16.284 -14.656 11.727 1.00 91.69 294 LEU A N 1
ATOM 2221 C CA . LEU A 1 294 ? -15.095 -14.532 12.573 1.00 91.69 294 LEU A CA 1
ATOM 2222 C C . LEU A 1 294 ? -14.945 -13.089 13.063 1.00 91.69 294 LEU A C 1
ATOM 2224 O O . LEU A 1 294 ? -15.316 -12.144 12.368 1.00 91.69 294 LEU A O 1
ATOM 2228 N N . LYS A 1 295 ? -14.421 -12.886 14.273 1.00 93.06 295 LYS A N 1
ATOM 2229 C CA . LYS A 1 295 ? -14.117 -11.533 14.763 1.00 93.06 295 LYS A CA 1
ATOM 2230 C C . LYS A 1 295 ? -12.759 -11.113 14.216 1.00 93.06 295 LYS A C 1
ATOM 2232 O O . LYS A 1 295 ? -11.822 -11.907 14.243 1.00 93.06 295 LYS A O 1
ATOM 2237 N N . ALA A 1 296 ? -12.628 -9.860 13.789 1.00 90.69 296 ALA A N 1
ATOM 2238 C CA . ALA A 1 296 ? -11.374 -9.368 13.218 1.00 90.69 296 ALA A CA 1
ATOM 2239 C C . ALA A 1 296 ? -10.176 -9.520 14.174 1.00 90.69 296 ALA A C 1
ATOM 2241 O O . ALA A 1 296 ? -9.081 -9.871 13.747 1.00 90.69 296 ALA A O 1
ATOM 2242 N N . VAL A 1 297 ? -10.398 -9.334 15.479 1.00 93.06 297 VAL A N 1
ATOM 2243 C CA . VAL A 1 297 ? -9.350 -9.527 16.494 1.00 93.06 297 VAL A CA 1
ATOM 2244 C C . VAL A 1 297 ? -8.898 -10.978 16.634 1.00 93.06 297 VAL A C 1
ATOM 2246 O O . VAL A 1 297 ? -7.722 -11.220 16.875 1.00 93.06 297 VAL A O 1
ATOM 2249 N N . ASP A 1 298 ? -9.802 -11.943 16.456 1.00 93.56 298 ASP A N 1
ATOM 2250 C CA . ASP A 1 298 ? -9.431 -13.353 16.545 1.00 93.56 298 ASP A CA 1
ATOM 2251 C C . ASP A 1 298 ? -8.537 -13.717 15.343 1.00 93.56 298 ASP A C 1
ATOM 2253 O O . ASP A 1 298 ? -7.544 -14.414 15.521 1.00 93.56 298 ASP A O 1
ATOM 2257 N N . LEU A 1 299 ? -8.796 -13.151 14.152 1.00 93.44 299 LEU A N 1
ATOM 2258 C CA . LEU A 1 299 ? -7.901 -13.297 12.995 1.00 93.44 299 LEU A CA 1
ATOM 2259 C C . LEU A 1 299 ? -6.547 -12.603 13.185 1.00 93.44 299 LEU A C 1
ATOM 2261 O O . LEU A 1 299 ? -5.533 -13.182 12.810 1.00 93.44 299 LEU A O 1
ATOM 2265 N N . LEU A 1 300 ? -6.503 -11.403 13.781 1.00 93.56 300 LEU A N 1
ATOM 2266 C CA . LEU A 1 300 ? -5.231 -10.744 14.109 1.00 93.56 300 LEU A CA 1
ATOM 2267 C C . LEU A 1 300 ? -4.403 -11.588 15.081 1.00 93.56 300 LEU A C 1
ATOM 2269 O O . LEU A 1 300 ? -3.211 -11.769 14.858 1.00 93.56 300 LEU A O 1
ATOM 2273 N N . LEU A 1 301 ? -5.030 -12.126 16.135 1.00 93.62 301 LEU A N 1
ATOM 2274 C CA . LEU A 1 301 ? -4.355 -13.007 17.090 1.00 93.62 301 LEU A CA 1
ATOM 2275 C C . LEU A 1 301 ? -3.869 -14.285 16.415 1.00 93.62 301 LEU A C 1
ATOM 2277 O O . LEU A 1 301 ? -2.722 -14.659 16.611 1.00 93.62 301 LEU A O 1
ATOM 2281 N N . MET A 1 302 ? -4.707 -14.941 15.609 1.00 92.69 302 MET A N 1
ATOM 2282 C CA . MET A 1 302 ? -4.311 -16.149 14.884 1.00 92.69 302 MET A CA 1
ATOM 2283 C C . MET A 1 302 ? -3.154 -15.874 13.921 1.00 92.69 302 MET A C 1
ATOM 2285 O O . MET A 1 302 ? -2.177 -16.617 13.934 1.00 92.69 302 MET A O 1
ATOM 2289 N N . GLY A 1 303 ? -3.234 -14.804 13.125 1.00 92.38 303 GLY A N 1
ATOM 2290 C CA . GLY A 1 303 ? -2.177 -14.407 12.195 1.00 92.38 303 GLY A CA 1
ATOM 2291 C C . GLY A 1 303 ? -0.872 -14.077 12.911 1.00 92.38 303 GLY A C 1
ATOM 2292 O O . GLY A 1 303 ? 0.176 -14.577 12.526 1.00 92.38 303 GLY A O 1
ATOM 2293 N N . TRP A 1 304 ? -0.934 -13.324 14.012 1.00 93.25 304 TRP A N 1
ATOM 2294 C CA . TRP A 1 304 ? 0.254 -12.992 14.798 1.00 93.25 304 TRP A CA 1
ATOM 2295 C C . TRP A 1 304 ? 0.865 -14.210 15.497 1.00 93.25 304 TRP A C 1
ATOM 2297 O O . TRP A 1 304 ? 2.067 -14.433 15.404 1.00 93.25 304 TRP A O 1
ATOM 2307 N N . LEU A 1 305 ? 0.040 -15.045 16.139 1.00 91.31 305 LEU A N 1
ATOM 2308 C CA . LEU A 1 305 ? 0.511 -16.255 16.819 1.00 91.31 305 LEU A CA 1
ATOM 2309 C C . LEU A 1 305 ? 1.115 -17.281 15.854 1.00 91.31 305 LEU A C 1
ATOM 2311 O O . LEU A 1 305 ? 1.934 -18.108 16.246 1.00 91.31 305 LEU A O 1
ATOM 2315 N N . SER A 1 306 ? 0.695 -17.236 14.592 1.00 89.50 306 SER A N 1
ATOM 2316 C CA . SER A 1 306 ? 1.253 -18.057 13.525 1.00 89.50 306 SER A CA 1
ATOM 2317 C C . SER A 1 306 ? 2.274 -17.311 12.672 1.00 89.50 306 SER A C 1
ATOM 2319 O O . SER A 1 306 ? 2.704 -17.883 11.685 1.00 89.50 306 SER A O 1
ATOM 2321 N N . ALA A 1 307 ? 2.695 -16.083 13.009 1.00 86.06 307 ALA A N 1
ATOM 2322 C CA . ALA A 1 307 ? 3.624 -15.296 12.183 1.00 86.06 307 ALA A CA 1
ATOM 2323 C C . ALA A 1 307 ? 5.027 -15.917 12.100 1.00 86.06 307 ALA A C 1
ATOM 2325 O O . ALA A 1 307 ? 5.746 -15.676 11.136 1.00 86.06 307 ALA A O 1
ATOM 2326 N N . LEU A 1 308 ? 5.389 -16.759 13.076 1.00 81.00 308 LEU A N 1
ATOM 2327 C CA . LEU A 1 308 ? 6.580 -17.615 13.013 1.00 81.00 308 LEU A CA 1
ATOM 2328 C C . LEU A 1 308 ? 6.467 -18.702 11.929 1.00 81.00 308 LEU A C 1
ATOM 2330 O O . LEU A 1 308 ? 7.466 -19.280 11.514 1.00 81.00 308 LEU A O 1
ATOM 2334 N N . LEU A 1 309 ? 5.248 -18.989 11.472 1.00 83.00 309 LEU A N 1
ATOM 2335 C CA . LEU A 1 309 ? 4.965 -19.799 10.298 1.00 83.00 309 LEU A CA 1
ATOM 2336 C C . LEU A 1 309 ? 4.760 -18.860 9.103 1.00 83.00 309 LEU A C 1
ATOM 2338 O O . LEU A 1 309 ? 4.133 -17.809 9.221 1.00 83.00 309 LEU A O 1
ATOM 2342 N N . ILE A 1 310 ? 5.193 -19.286 7.915 1.00 75.25 310 ILE A N 1
ATOM 2343 C CA . ILE A 1 310 ? 5.065 -18.514 6.661 1.00 75.25 310 ILE A CA 1
ATOM 2344 C C . ILE A 1 310 ? 3.619 -18.024 6.419 1.00 75.25 310 ILE A C 1
ATOM 2346 O O . ILE A 1 310 ? 3.393 -16.976 5.820 1.00 75.25 310 ILE A O 1
ATOM 2350 N N . VAL A 1 311 ? 2.621 -18.754 6.924 1.00 84.62 311 VAL A N 1
ATOM 2351 C CA . VAL A 1 311 ? 1.192 -18.465 6.730 1.00 84.62 311 VAL A CA 1
ATOM 2352 C C . VAL A 1 311 ? 0.666 -17.335 7.632 1.00 84.62 311 VAL A C 1
ATOM 2354 O O . VAL A 1 311 ? -0.329 -16.698 7.282 1.00 84.62 311 VAL A O 1
ATOM 2357 N N . GLY A 1 312 ? 1.303 -17.037 8.769 1.00 86.31 312 GLY A N 1
ATOM 2358 C CA . GLY A 1 312 ? 0.737 -16.096 9.740 1.00 86.31 312 GLY A CA 1
ATOM 2359 C C . GLY A 1 312 ? 0.755 -14.637 9.301 1.00 86.31 312 GLY A C 1
ATOM 2360 O O . GLY A 1 312 ? -0.236 -13.930 9.493 1.00 86.31 312 GLY A O 1
ATOM 2361 N N . VAL A 1 313 ? 1.827 -14.193 8.635 1.00 87.12 313 VAL A N 1
ATOM 2362 C CA . VAL A 1 313 ? 1.926 -12.820 8.108 1.00 87.12 313 VAL A CA 1
ATOM 2363 C C . VAL A 1 313 ? 0.814 -12.525 7.085 1.00 87.12 313 VAL A C 1
ATOM 2365 O O . VAL A 1 313 ? 0.097 -11.539 7.278 1.00 87.12 313 VAL A O 1
ATOM 2368 N N . PRO A 1 314 ? 0.558 -13.376 6.066 1.00 89.69 314 PRO A N 1
ATOM 2369 C CA . PRO A 1 314 ? -0.595 -13.215 5.178 1.00 89.69 314 PRO A CA 1
ATOM 2370 C C . PRO A 1 314 ? -1.939 -13.114 5.912 1.00 89.69 314 PRO A C 1
ATOM 2372 O O . PRO A 1 314 ? -2.759 -12.255 5.583 1.00 89.69 314 PRO A O 1
ATOM 2375 N N . VAL A 1 315 ? -2.169 -13.953 6.930 1.00 90.50 315 VAL A N 1
ATOM 2376 C CA . VAL A 1 315 ? -3.409 -13.923 7.728 1.00 90.50 315 VAL A CA 1
ATOM 2377 C C . VAL A 1 315 ? -3.530 -12.612 8.508 1.00 90.50 315 VAL A C 1
ATOM 2379 O O . VAL A 1 315 ? -4.608 -12.015 8.550 1.00 90.50 315 VAL A O 1
ATOM 2382 N N . PHE A 1 316 ? -2.431 -12.129 9.088 1.00 92.44 316 PHE A N 1
ATOM 2383 C CA . PHE A 1 316 ? -2.385 -10.864 9.814 1.00 92.44 316 PHE A CA 1
ATOM 2384 C C . PHE A 1 316 ? -2.689 -9.667 8.900 1.00 92.44 316 PHE A C 1
ATOM 2386 O O . PHE A 1 316 ? -3.544 -8.837 9.221 1.00 92.44 316 PHE A O 1
ATOM 2393 N N . VAL A 1 317 ? -2.065 -9.615 7.719 1.00 92.75 317 VAL A N 1
ATOM 2394 C CA . VAL A 1 317 ? -2.317 -8.582 6.701 1.00 92.75 317 VAL A CA 1
ATOM 2395 C C . VAL A 1 317 ? -3.770 -8.624 6.222 1.00 92.75 317 VAL A C 1
ATOM 2397 O O . VAL A 1 317 ? -4.427 -7.583 6.157 1.00 92.75 317 VAL A O 1
ATOM 2400 N N . ALA A 1 318 ? -4.320 -9.814 5.961 1.00 91.38 318 ALA A N 1
ATOM 2401 C CA . ALA A 1 318 ? -5.724 -9.975 5.582 1.00 91.38 318 ALA A CA 1
ATOM 2402 C C . ALA A 1 318 ? -6.688 -9.495 6.685 1.00 91.38 318 ALA A C 1
ATOM 2404 O O . ALA A 1 318 ? -7.726 -8.890 6.395 1.00 91.38 318 ALA A O 1
ATOM 2405 N N . ALA A 1 319 ? -6.347 -9.710 7.958 1.00 92.81 319 ALA A N 1
ATOM 2406 C CA . ALA A 1 319 ? -7.135 -9.223 9.084 1.00 92.81 319 ALA A CA 1
ATOM 2407 C C . ALA A 1 319 ? -7.123 -7.686 9.171 1.00 92.81 319 ALA A C 1
ATOM 2409 O O . ALA A 1 319 ? -8.190 -7.080 9.293 1.00 92.81 319 ALA A O 1
ATOM 2410 N N . LEU A 1 320 ? -5.954 -7.047 9.034 1.00 94.44 320 LEU A N 1
ATOM 2411 C CA . LEU A 1 320 ? -5.829 -5.584 8.973 1.00 94.44 320 LEU A CA 1
ATOM 2412 C C . LEU A 1 320 ? -6.613 -4.995 7.799 1.00 94.44 320 LEU A C 1
ATOM 2414 O O . LEU A 1 320 ? -7.400 -4.065 7.976 1.00 94.44 320 LEU A O 1
ATOM 2418 N N . PHE A 1 321 ? -6.459 -5.583 6.614 1.00 91.94 321 PHE A N 1
ATOM 2419 C CA . PHE A 1 321 ? -7.231 -5.218 5.435 1.00 91.94 321 PHE A CA 1
ATOM 2420 C C . PHE A 1 321 ? -8.735 -5.289 5.718 1.00 91.94 321 PHE A C 1
ATOM 2422 O O . PHE A 1 321 ? -9.490 -4.373 5.399 1.00 91.94 321 PHE A O 1
ATOM 2429 N N . THR A 1 322 ? -9.188 -6.344 6.389 1.00 90.56 322 THR A N 1
ATOM 2430 C CA . THR A 1 322 ? -10.611 -6.480 6.687 1.00 90.56 322 THR A CA 1
ATOM 2431 C C . THR A 1 322 ? -11.095 -5.442 7.698 1.00 90.56 322 THR A C 1
ATOM 2433 O O . THR A 1 322 ? -12.178 -4.890 7.525 1.00 90.56 322 THR A O 1
ATOM 2436 N N . ILE A 1 323 ? -10.296 -5.105 8.717 1.00 92.31 323 ILE A N 1
ATOM 2437 C CA . ILE A 1 323 ? -10.601 -3.997 9.640 1.00 92.31 323 ILE A CA 1
ATOM 2438 C C . ILE A 1 323 ? -10.743 -2.682 8.869 1.00 92.31 323 ILE A C 1
ATOM 2440 O O . ILE A 1 323 ? -11.674 -1.913 9.123 1.00 92.31 323 ILE A O 1
ATOM 2444 N N . LEU A 1 324 ? -9.864 -2.436 7.897 1.00 92.81 324 LEU A N 1
ATOM 2445 C CA . LEU A 1 324 ? -9.922 -1.249 7.052 1.00 92.81 324 LEU A CA 1
ATOM 2446 C C . LEU A 1 324 ? -11.251 -1.172 6.284 1.00 92.81 324 LEU A C 1
ATOM 2448 O O . LEU A 1 324 ? -11.928 -0.144 6.337 1.00 92.81 324 LEU A O 1
ATOM 2452 N N . VAL A 1 325 ? -11.668 -2.264 5.635 1.00 90.44 325 VAL A N 1
ATOM 2453 C CA . VAL A 1 325 ? -12.924 -2.323 4.865 1.00 90.44 325 VAL A CA 1
ATOM 2454 C C . VAL A 1 325 ? -14.153 -2.227 5.774 1.00 90.44 325 VAL A C 1
ATOM 2456 O O . VAL A 1 325 ? -15.059 -1.433 5.518 1.00 90.44 325 VAL A O 1
ATOM 2459 N N . GLU A 1 326 ? -14.189 -3.014 6.848 1.00 90.81 326 GLU A N 1
ATOM 2460 C CA . GLU A 1 326 ? -15.390 -3.222 7.663 1.00 90.81 326 GLU A CA 1
ATOM 2461 C C . GLU A 1 326 ? -15.591 -2.167 8.756 1.00 90.81 326 GLU A C 1
ATOM 2463 O O . GLU A 1 326 ? -16.699 -2.013 9.276 1.00 90.81 326 GLU A O 1
ATOM 2468 N N . SER A 1 327 ? -14.570 -1.362 9.064 1.00 90.75 327 SER A N 1
ATOM 2469 C CA . SER A 1 327 ? -14.707 -0.213 9.975 1.00 90.75 327 SER A CA 1
ATOM 2470 C C . SER A 1 327 ? -15.742 0.813 9.497 1.00 90.75 327 SER A C 1
ATOM 2472 O O . SER A 1 327 ? -16.290 1.544 10.319 1.00 90.75 327 SER A O 1
ATOM 2474 N N . ARG A 1 328 ? -16.117 0.808 8.208 1.00 89.06 328 ARG A N 1
ATOM 2475 C CA . ARG A 1 328 ? -17.242 1.591 7.661 1.00 89.06 328 ARG A CA 1
ATOM 2476 C C . ARG A 1 328 ? -18.553 1.356 8.411 1.00 89.06 328 ARG A C 1
ATOM 2478 O O . ARG A 1 328 ? -19.337 2.286 8.568 1.00 89.06 328 ARG A O 1
ATOM 2485 N N . ARG A 1 329 ? -18.779 0.142 8.927 1.00 88.31 329 ARG A N 1
ATOM 2486 C CA . ARG A 1 329 ? -19.979 -0.191 9.716 1.00 88.31 329 ARG A CA 1
ATOM 2487 C C . ARG A 1 329 ? -20.029 0.534 11.062 1.00 88.31 329 ARG A C 1
ATOM 2489 O O . ARG A 1 329 ? -21.096 0.618 11.661 1.00 88.31 329 ARG A O 1
ATOM 2496 N N . LEU A 1 330 ? -18.900 1.067 11.535 1.00 86.56 330 LEU A N 1
ATOM 2497 C CA . LEU A 1 330 ? -18.832 1.845 12.771 1.00 86.56 330 LEU A CA 1
ATOM 2498 C C . LEU A 1 330 ? -19.359 3.275 12.592 1.00 86.56 330 LEU A C 1
ATOM 2500 O O . LEU A 1 330 ? -19.746 3.884 13.582 1.00 86.56 330 LEU A O 1
ATOM 2504 N N . ALA A 1 331 ? -19.430 3.794 11.359 1.00 82.19 331 ALA A N 1
ATOM 2505 C CA . ALA A 1 331 ? -19.905 5.155 11.084 1.00 82.19 331 ALA A CA 1
ATOM 2506 C C . ALA A 1 331 ? -21.383 5.371 11.461 1.00 82.19 331 ALA A C 1
ATOM 2508 O O . ALA A 1 331 ? -21.775 6.489 11.765 1.00 82.19 331 ALA A O 1
ATOM 2509 N N . GLY A 1 332 ? -22.190 4.303 11.493 1.00 73.44 332 GLY A N 1
ATOM 2510 C CA . GLY A 1 332 ? -23.592 4.351 11.925 1.00 73.44 332 GLY A CA 1
ATOM 2511 C C . GLY A 1 332 ? -23.803 4.208 13.436 1.00 73.44 332 GLY A C 1
ATOM 2512 O O . GLY A 1 332 ? -24.939 4.267 13.896 1.00 73.44 332 GLY A O 1
ATOM 2513 N N . LEU A 1 333 ? -22.740 4.002 14.222 1.00 63.59 333 LEU A N 1
ATOM 2514 C CA . LEU A 1 333 ? -22.815 3.896 15.683 1.00 63.59 333 LEU A CA 1
ATOM 2515 C C . LEU A 1 333 ? -22.701 5.274 16.343 1.00 63.59 333 LEU A C 1
ATOM 2517 O O . LEU A 1 333 ? -21.940 5.429 17.303 1.00 63.59 333 LEU A O 1
ATOM 2521 N N . GLU A 1 334 ? -23.427 6.274 15.826 1.00 53.50 334 GLU A N 1
ATOM 2522 C CA . GLU A 1 334 ? -23.498 7.576 16.487 1.00 53.50 334 GLU A CA 1
ATOM 2523 C C . GLU A 1 334 ? -23.827 7.371 17.973 1.00 53.50 334 GLU A C 1
ATOM 2525 O O . GLU A 1 334 ? -24.688 6.549 18.321 1.00 53.50 334 GLU A O 1
ATOM 2530 N N . PRO A 1 335 ? -23.143 8.084 18.884 1.00 49.94 335 PRO A N 1
ATOM 2531 C CA . PRO A 1 335 ? -23.559 8.081 20.266 1.00 49.94 335 PRO A CA 1
ATOM 2532 C C . PRO A 1 335 ? -24.951 8.698 20.287 1.00 49.94 335 PRO A C 1
ATOM 2534 O O . PRO A 1 335 ? -25.071 9.897 20.036 1.00 49.94 335 PRO A O 1
ATOM 2537 N N . LEU A 1 336 ? -25.973 7.879 20.585 1.00 45.94 336 LEU A N 1
ATOM 2538 C CA . LEU A 1 336 ? -27.298 8.341 20.999 1.00 45.94 336 LEU A CA 1
ATOM 2539 C C . LEU A 1 336 ? -27.085 9.607 21.821 1.00 45.94 336 LEU A C 1
ATOM 2541 O O . LEU A 1 336 ? -26.382 9.564 22.841 1.00 45.94 336 LEU A O 1
ATOM 2545 N N . ALA A 1 337 ? -27.566 10.732 21.284 1.00 44.75 337 ALA A N 1
ATOM 2546 C CA . ALA A 1 337 ? -27.371 12.039 21.879 1.00 44.75 337 ALA A CA 1
ATOM 2547 C C . ALA A 1 337 ? -27.663 11.912 23.374 1.00 44.75 337 ALA A C 1
ATOM 2549 O O . ALA A 1 337 ? -28.686 11.338 23.755 1.00 44.75 337 ALA A O 1
ATOM 2550 N N . ARG A 1 338 ? -26.728 12.371 24.221 1.00 50.09 338 ARG A N 1
ATOM 2551 C CA . ARG A 1 338 ? -26.985 12.426 25.663 1.00 50.09 338 ARG A CA 1
ATOM 2552 C C . ARG A 1 338 ? -28.345 13.115 25.827 1.00 50.09 338 ARG A C 1
ATOM 2554 O O . ARG A 1 338 ? -28.497 14.191 25.237 1.00 50.09 338 ARG A O 1
ATOM 2561 N N . PRO A 1 339 ? -29.313 12.521 26.550 1.00 49.91 339 PRO A N 1
ATOM 2562 C CA . PRO A 1 339 ? -30.496 13.271 26.925 1.00 49.91 339 PRO A CA 1
ATOM 2563 C C . PRO A 1 339 ? -29.992 14.549 27.597 1.00 49.91 339 PRO A C 1
ATOM 2565 O O . PRO A 1 339 ? -29.120 14.476 28.469 1.00 49.91 339 PRO A O 1
ATOM 2568 N N . ARG A 1 340 ? -30.417 15.692 27.053 1.00 55.88 340 ARG A N 1
ATOM 2569 C CA . ARG A 1 340 ? -30.147 16.999 27.649 1.00 55.88 340 ARG A CA 1
ATOM 2570 C C . ARG A 1 340 ? -30.782 17.064 29.027 1.00 55.88 340 ARG A C 1
ATOM 2572 O O . ARG A 1 340 ? -31.882 16.490 29.179 1.00 55.88 340 ARG A O 1
#

Secondary structure (DSSP, 8-state):
--S-HHHHHHHHHHHHHHTTTS-HHHHHHHHHSGGGHHHHHHHTTS--S-TTSGGGSHHHHHHHHHHHHHHHHHIIIII-TTHHHHHHTTS--S---HHHHHHHHHHHHHHHHHHHTTT-TT--TTTTTS-S--TT--TT-TTHHHHHHHHHHHHHHHHHHHHHHHHHHHH-HHHHHHHHHHHHHHHHHHHTTTS--TTTTTT-GGGHHHHHHHHHHHHHHHHHHHHTTSS-HHHHHHHHHHHHHHHHHHHHGGGS--TTHHHHHHHHHHHHHHHHHTHHHHTT-EEEETTEEEEHHHHHHHHHHTTTSTTHHHHHHHHHHHHHHHGGGGGG--------

Sequence (340 aa):
MPFTTYHLASGFLVGLPLRRRVHLPTLLVATTIPVDLGSVLLVLGGIDARPHGLTHGFVVAALLGVLTAIVVYVLDRYLKVHKTLYRAFYLAQGDEEFHKYIAGGVIGALLHVVLDAPLYEDMSPFEPFVSGVNPFLLSGTQLTLPLYDLVLYAGLLAYLVFFYEMSRRALGGPVARLQLGVLVILVAILLAPTTVDVELLFGEPEAFIPLGVGVLGVVLAVLSLVEMRLMSTVRAGLVLSVTATLLATAYADLGGLLLSSTAATLVYTGVAAIIVLLRSPLTRIRITFMNKSLKAVDLLLMGWLSALLIVGVPVFVAALFTILVESRRLAGLEPLARPR

Organism: Thermogladius calderae (strain DSM 22663 / VKM B-2946 / 1633) (NCBI:txid1184251)

Foldseek 3Di:
DAQALLLQLLLLLPCVVCVVQAQSVLLSCLSGDQLQVQLVCVVVVNDDDDRQPPSLALVNSLVSLQVSLVVVLCCLPPVVPCCLVCVLLVRDNRPDDSSNSSVSSSNSSNSNSVLCLQADQCHDHNPPVDPNDRPNHVHPPPVNVVVSVCSSVSSVVSSLVVSLVVCCVQQNNLLSLLLSLLVLLLVLVSCQVVQDPVVCLQADPSNCPSLVSNLSSLLSNLVSCVVLVQAPPVLSVVLNVLSVVLSVLSVVCSVVPPPDPVNVVSNLVSVLVNLVSCCRSQQVQWDQDPNDTDGLSVQLNQLSVCVVPPRSVVSNSVSSSSCSSRSSVSSPVPPPPDDD